Protein AF-X1UGB1-F1 (afdb_monomer)

Nearest PDB structures (foldseek):
  3j9v-assembly1_b  TM=3.503E-01  e=3.343E+00  Saccharomyces cerevisiae

Mean predicted aligned error: 7.72 Å

Secondary structure (DSSP, 8-state):
-EEEESS--EEEPTT-EE-SEEEEE-SSSPEEEEEE-TT-EEEESSEEEES-STT-EEEEEE-SSEEEESS-EEESSSSEEEEEESSSEEEESSEEEES-STT-EEEEEESSSEEE-SEEEESTTS-EEEEEESS-EEEESS--TT-HHHHHHHHTTSEEETTTTBEEEEEE-SS-EEEEEE---HHHHHHHHHHHHTT----

InterPro domains:
  IPR013424 PEP-CTERM protein-sort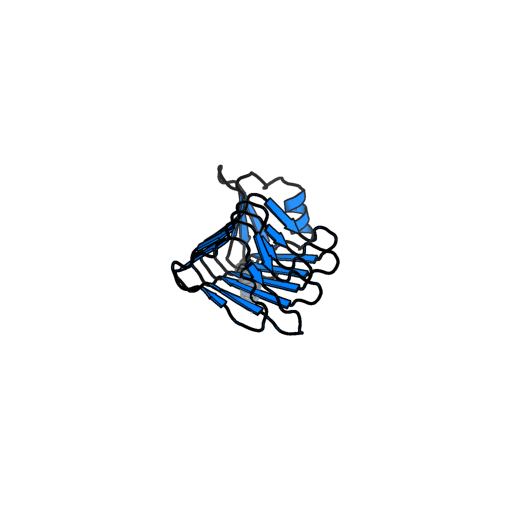ing domain [PF07589] (182-201)
  IPR013424 PEP-CTERM protein-sorting domain [TIGR02595] (182-202)

Foldseek 3Di:
DPEPADQDEDEDDAPDEDEEEYEQFDPDQHEYEYEYDAAHEYEHCEEYEYHQAAPTEYEYEYAEYEYEHLEEYEFFQRAHYEYEYQEYEYEHAYEYEAFAAAATGGEYEYLAYEYEYQYYDACHHNGGAAYEFNHYKYKHQDDCQVPPRVVVCQVVRRYDYNNNQWHWDWDDPPGIIIIHTDHPPCVVVVCVVVVVVVVPDDD

Organism: NCBI:txid412755

Radius of gyration: 19.19 Å; Cα contacts (8 Å, |Δi|>4): 655; chains: 1; bounding box: 55×61×36 Å

Structure (mmCIF, N/CA/C/O backbone):
data_AF-X1UGB1-F1
#
_entry.id   AF-X1UGB1-F1
#
loop_
_atom_site.group_PDB
_atom_site.id
_atom_site.type_symbol
_atom_site.label_atom_id
_atom_site.label_alt_id
_atom_site.label_comp_id
_atom_site.label_asym_id
_atom_site.label_entity_id
_atom_site.label_seq_id
_atom_site.pdbx_PDB_ins_code
_atom_site.Cartn_x
_atom_site.Cartn_y
_atom_site.Cartn_z
_atom_site.occupancy
_atom_site.B_iso_or_equiv
_atom_site.auth_seq_id
_atom_site.auth_comp_id
_atom_site.auth_asym_id
_atom_site.auth_atom_id
_atom_site.pdbx_PDB_model_num
ATOM 1 N N . TYR A 1 1 ? 20.537 13.171 -2.878 1.00 40.69 1 TYR A N 1
ATOM 2 C CA . TYR A 1 1 ? 20.257 11.760 -3.184 1.00 40.69 1 TYR A CA 1
ATOM 3 C C . TYR A 1 1 ? 20.977 10.939 -2.135 1.00 40.69 1 TYR A C 1
ATOM 5 O O . TYR A 1 1 ? 22.197 10.885 -2.173 1.00 40.69 1 TYR A O 1
ATOM 13 N N . ASN A 1 2 ? 20.245 10.401 -1.163 1.00 43.50 2 ASN A N 1
ATOM 14 C CA . ASN A 1 2 ? 20.798 9.429 -0.221 1.00 43.50 2 ASN A CA 1
ATOM 15 C C . ASN A 1 2 ? 20.343 8.059 -0.722 1.00 43.50 2 ASN A C 1
ATOM 17 O O . ASN A 1 2 ? 19.412 7.472 -0.183 1.00 43.50 2 ASN A O 1
ATOM 21 N N . GLY A 1 3 ? 20.894 7.636 -1.862 1.00 42.06 3 GLY A N 1
ATOM 22 C CA . GLY A 1 3 ? 20.610 6.312 -2.401 1.00 42.06 3 GLY A CA 1
ATOM 23 C C . GLY A 1 3 ? 21.403 5.273 -1.639 1.00 42.06 3 GLY A C 1
ATOM 24 O O . GLY A 1 3 ? 22.607 5.436 -1.428 1.00 42.06 3 GLY A O 1
ATOM 25 N N . LEU A 1 4 ? 20.721 4.210 -1.238 1.00 51.50 4 LEU A N 1
ATOM 26 C CA . LEU A 1 4 ? 21.368 2.991 -0.787 1.00 51.50 4 LEU A CA 1
ATOM 27 C C . LEU A 1 4 ? 21.810 2.243 -2.044 1.00 51.50 4 LEU A C 1
ATOM 29 O O . LEU A 1 4 ? 21.087 1.415 -2.586 1.00 51.50 4 LEU A O 1
ATOM 33 N N . ASP A 1 5 ? 22.979 2.594 -2.567 1.00 41.47 5 ASP A N 1
ATOM 34 C CA . ASP A 1 5 ? 23.580 1.855 -3.670 1.00 41.47 5 ASP A CA 1
ATOM 35 C C . ASP A 1 5 ? 24.313 0.630 -3.074 1.00 41.47 5 ASP A C 1
ATOM 37 O O . ASP A 1 5 ? 25.506 0.693 -2.780 1.00 41.47 5 ASP A O 1
ATOM 41 N N . GLY A 1 6 ? 23.596 -0.479 -2.834 1.00 39.69 6 GLY A N 1
ATOM 42 C CA . GLY A 1 6 ? 24.191 -1.757 -2.401 1.00 39.69 6 GLY A CA 1
ATOM 43 C C . GLY A 1 6 ? 23.282 -2.671 -1.562 1.00 39.69 6 GLY A C 1
ATOM 44 O O . GLY A 1 6 ? 22.246 -2.240 -1.070 1.00 39.69 6 GLY A O 1
ATOM 45 N N . ASN A 1 7 ? 23.704 -3.935 -1.381 1.00 42.66 7 ASN A N 1
ATOM 46 C CA . ASN A 1 7 ? 23.102 -4.969 -0.507 1.00 42.66 7 ASN A CA 1
ATOM 47 C C . ASN A 1 7 ? 23.170 -4.587 0.993 1.00 42.66 7 ASN A C 1
ATOM 49 O O . ASN A 1 7 ? 23.826 -5.271 1.779 1.00 42.66 7 ASN A O 1
ATOM 53 N N . GLY A 1 8 ? 22.585 -3.461 1.392 1.00 43.41 8 GLY A N 1
ATOM 54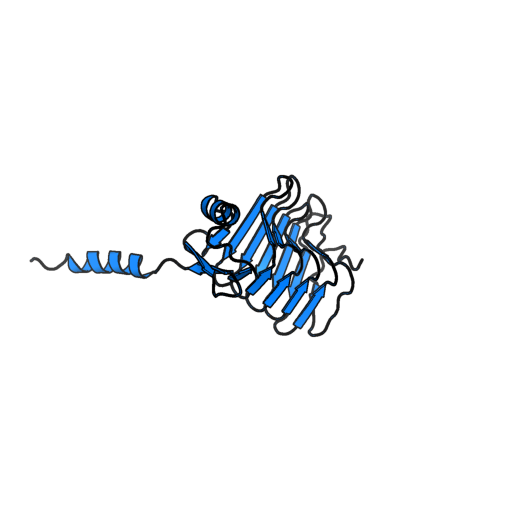 C CA . GLY A 1 8 ? 22.603 -2.978 2.768 1.00 43.41 8 GLY A CA 1
ATOM 55 C C . GLY A 1 8 ? 21.194 -2.832 3.316 1.00 43.41 8 GLY A C 1
ATOM 56 O O . GLY A 1 8 ? 20.385 -2.114 2.734 1.00 43.41 8 GLY A O 1
ATOM 57 N N . ASP A 1 9 ? 20.925 -3.477 4.448 1.00 52.75 9 ASP A N 1
ATOM 58 C CA . ASP A 1 9 ? 19.733 -3.190 5.237 1.00 52.75 9 ASP A CA 1
ATOM 59 C C . ASP A 1 9 ? 19.895 -1.799 5.870 1.00 52.75 9 ASP A C 1
ATOM 61 O O . ASP A 1 9 ? 20.838 -1.559 6.632 1.00 52.75 9 ASP A O 1
ATOM 65 N N . LEU A 1 10 ? 18.993 -0.866 5.556 1.00 58.66 10 LEU A N 1
ATOM 66 C CA . LEU A 1 10 ? 18.908 0.399 6.285 1.00 58.66 10 LEU A CA 1
ATOM 67 C C . LEU A 1 10 ? 17.861 0.260 7.384 1.00 58.66 10 LEU A C 1
ATOM 69 O O . LEU A 1 10 ? 16.660 0.203 7.120 1.00 58.66 10 LEU A O 1
ATOM 73 N N . THR A 1 11 ? 18.339 0.261 8.624 1.00 58.84 11 THR A N 1
ATOM 74 C CA . THR A 1 11 ? 17.495 0.352 9.813 1.00 58.84 11 THR A CA 1
ATOM 75 C C . THR A 1 11 ? 17.433 1.806 10.252 1.00 58.84 11 THR A C 1
ATOM 77 O O . THR A 1 11 ? 18.430 2.365 10.715 1.00 58.84 11 THR A O 1
ATOM 80 N N . ILE A 1 12 ? 16.263 2.428 10.126 1.00 57.75 12 ILE A N 1
ATOM 81 C CA . ILE A 1 12 ? 16.060 3.784 10.637 1.00 57.75 12 ILE A CA 1
ATOM 82 C C . ILE A 1 12 ? 15.761 3.713 12.137 1.00 57.75 12 ILE A C 1
ATOM 84 O O . ILE A 1 12 ? 14.792 3.089 12.581 1.00 57.75 12 ILE A O 1
ATOM 88 N N . LEU A 1 13 ? 16.633 4.344 12.924 1.00 57.31 13 LEU A N 1
ATOM 89 C CA . LEU A 1 13 ? 16.442 4.539 14.358 1.00 57.31 13 LEU A CA 1
ATOM 90 C C . LEU A 1 13 ? 15.430 5.669 14.616 1.00 57.31 13 LEU A C 1
ATOM 92 O O . LEU A 1 13 ? 15.292 6.569 13.783 1.00 57.31 13 LEU A O 1
ATOM 96 N N . PRO A 1 14 ? 14.744 5.671 15.771 1.00 52.72 14 PRO A N 1
ATOM 97 C CA . PRO A 1 14 ? 13.801 6.729 16.107 1.00 52.72 14 PRO A CA 1
ATOM 98 C C . PRO A 1 14 ? 14.399 8.138 15.982 1.00 52.72 14 PRO A C 1
ATOM 100 O O . PRO A 1 14 ? 15.460 8.420 16.536 1.00 52.72 14 PRO A O 1
ATOM 103 N N . GLY A 1 15 ? 13.701 9.023 15.260 1.00 54.78 15 GLY A N 1
ATOM 104 C CA . GLY A 1 15 ? 14.070 10.436 15.103 1.00 54.78 15 GLY A CA 1
ATOM 105 C C . GLY A 1 15 ? 14.992 10.764 13.922 1.00 54.78 15 GLY A C 1
ATOM 106 O O . GLY A 1 15 ? 15.459 11.895 13.826 1.00 54.78 15 GLY A O 1
ATOM 107 N N . ALA A 1 16 ? 15.270 9.817 13.024 1.00 58.09 16 ALA A N 1
ATOM 108 C CA . ALA A 1 16 ? 16.052 10.093 11.823 1.00 58.09 16 ALA A CA 1
ATOM 109 C C . ALA A 1 16 ? 15.203 10.756 10.717 1.00 58.09 16 ALA A C 1
ATOM 111 O O . ALA A 1 16 ? 14.219 10.205 10.228 1.00 58.09 16 ALA A O 1
ATOM 112 N N . GLU A 1 17 ? 15.626 11.944 10.284 1.00 54.22 17 GLU A N 1
ATOM 113 C CA . GLU A 1 17 ? 15.057 12.657 9.138 1.00 54.22 17 GLU A CA 1
ATOM 114 C C . GLU A 1 17 ? 15.891 12.392 7.877 1.00 54.22 17 GLU A C 1
ATOM 116 O O . GLU A 1 17 ? 17.112 12.560 7.895 1.00 54.22 17 GLU A O 1
ATOM 121 N N . LEU A 1 18 ? 15.250 12.003 6.763 1.00 58.66 18 LEU A N 1
ATOM 122 C CA . LEU A 1 18 ? 15.929 11.782 5.484 1.00 58.66 18 LEU A CA 1
ATOM 123 C C . LEU A 1 18 ? 15.429 12.770 4.419 1.00 58.66 18 LEU A C 1
ATOM 125 O O . LEU A 1 18 ? 14.320 12.697 3.900 1.00 58.66 18 LEU A O 1
ATOM 129 N N . THR A 1 19 ? 16.271 13.741 4.087 1.00 51.53 19 THR A N 1
ATOM 130 C CA . THR A 1 19 ? 15.780 15.065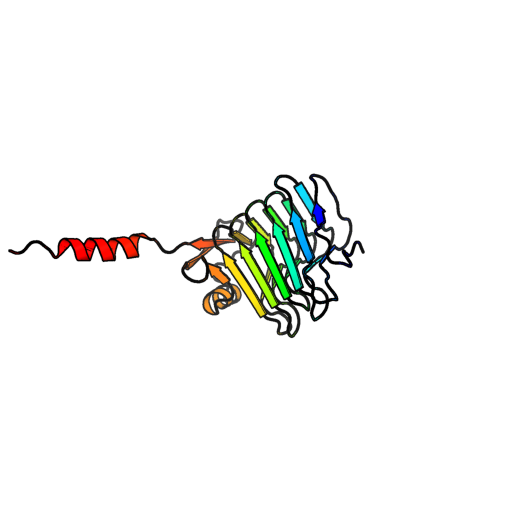 3.689 1.00 51.53 19 THR A CA 1
ATOM 131 C C . THR A 1 19 ? 15.354 15.255 2.229 1.00 51.53 19 THR A C 1
ATOM 133 O O . THR A 1 19 ? 14.940 16.358 1.935 1.00 51.53 19 THR A O 1
ATOM 136 N N . LEU A 1 20 ? 15.390 14.313 1.271 1.00 52.75 20 LEU A N 1
ATOM 137 C CA . LEU A 1 20 ? 14.943 14.716 -0.092 1.00 52.75 20 LEU A CA 1
ATOM 138 C C . LEU A 1 20 ? 14.370 13.630 -1.006 1.00 52.75 20 LEU A C 1
ATOM 140 O O . LEU A 1 20 ? 13.378 13.866 -1.686 1.00 52.75 20 LEU A O 1
ATOM 144 N N . MET A 1 21 ? 14.992 12.458 -1.063 1.00 59.19 21 MET A N 1
ATOM 145 C CA . MET A 1 21 ? 14.552 11.355 -1.916 1.00 59.19 21 MET A CA 1
ATOM 146 C C . MET A 1 21 ? 15.232 10.094 -1.412 1.00 59.19 21 MET A C 1
ATOM 148 O O . MET A 1 21 ? 16.459 10.083 -1.263 1.00 59.19 21 MET A O 1
ATOM 152 N N . THR A 1 22 ? 14.438 9.066 -1.144 1.00 62.94 22 THR A N 1
ATOM 153 C CA . THR A 1 22 ? 14.948 7.752 -0.744 1.00 62.94 22 THR A CA 1
ATOM 154 C C . THR A 1 22 ? 14.668 6.793 -1.872 1.00 62.94 22 THR A C 1
ATOM 156 O O . THR A 1 22 ? 13.539 6.727 -2.356 1.00 62.94 22 THR A O 1
ATOM 159 N N . VAL A 1 23 ? 15.716 6.116 -2.322 1.00 61.78 23 VAL A N 1
ATOM 160 C CA . VAL A 1 23 ? 15.611 5.140 -3.395 1.00 61.78 23 VAL A CA 1
ATOM 161 C C . VAL A 1 23 ? 16.183 3.830 -2.890 1.00 61.78 23 VAL A C 1
ATOM 163 O O . VAL A 1 23 ? 17.378 3.765 -2.588 1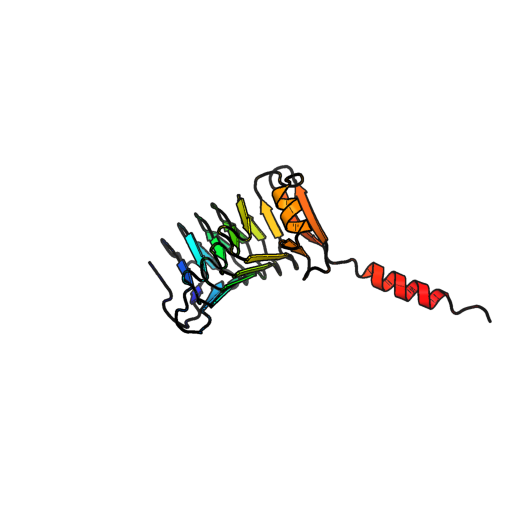.00 61.78 23 VAL A O 1
ATOM 166 N N . GLY A 1 24 ? 15.331 2.814 -2.792 1.00 58.19 24 GLY A N 1
ATOM 167 C CA . GLY A 1 24 ? 15.754 1.428 -2.661 1.00 58.19 24 GLY A CA 1
ATOM 168 C C . GLY A 1 24 ? 16.258 0.950 -4.019 1.00 58.19 24 GLY A C 1
ATOM 169 O O . GLY A 1 24 ? 15.535 1.026 -5.018 1.00 58.19 24 GLY A O 1
ATOM 170 N N . ARG A 1 25 ? 17.521 0.524 -4.094 1.00 62.28 25 ARG A N 1
ATOM 171 C CA . ARG A 1 25 ? 18.151 0.060 -5.337 1.00 62.28 25 ARG A CA 1
ATOM 172 C C . ARG A 1 25 ? 18.899 -1.231 -5.112 1.00 62.28 25 ARG A C 1
ATOM 174 O O . ARG A 1 25 ? 19.571 -1.397 -4.097 1.00 62.28 25 ARG A O 1
ATOM 181 N N . ASN A 1 26 ? 18.897 -2.078 -6.137 1.00 54.84 26 ASN A N 1
ATOM 182 C CA . ASN A 1 26 ? 19.815 -3.196 -6.199 1.00 54.84 26 ASN A CA 1
ATOM 183 C C . ASN A 1 26 ? 20.147 -3.576 -7.644 1.00 54.84 26 ASN A C 1
ATOM 185 O O . ASN A 1 26 ? 19.537 -4.463 -8.235 1.00 54.84 26 ASN A O 1
ATOM 189 N N . ALA A 1 27 ? 21.173 -2.928 -8.199 1.00 49.88 27 ALA A N 1
ATOM 190 C CA . ALA A 1 27 ? 21.552 -3.094 -9.601 1.00 49.88 27 ALA A CA 1
ATOM 191 C C . ALA A 1 27 ? 22.132 -4.487 -9.948 1.00 49.88 27 ALA A C 1
ATOM 193 O O . ALA A 1 27 ? 22.440 -4.738 -11.113 1.00 49.88 27 ALA A O 1
ATOM 194 N N . CYS A 1 28 ? 22.314 -5.388 -8.971 1.00 47.91 28 CYS A N 1
ATOM 195 C CA . CYS A 1 28 ? 23.065 -6.634 -9.139 1.00 47.91 28 CYS A CA 1
ATOM 196 C C . CYS A 1 28 ? 22.417 -7.815 -8.397 1.00 47.91 28 CYS A C 1
ATOM 198 O O . CYS A 1 28 ? 22.967 -8.275 -7.401 1.00 47.91 28 CYS A O 1
ATOM 200 N N . SER A 1 29 ? 21.279 -8.333 -8.876 1.00 51.88 29 SER A N 1
ATOM 201 C CA . SER A 1 29 ? 20.659 -9.607 -8.429 1.00 51.88 29 SER A CA 1
ATOM 202 C C . SER A 1 29 ? 20.464 -9.794 -6.912 1.00 51.88 29 SER A C 1
ATOM 204 O O . SER A 1 29 ? 20.225 -10.910 -6.454 1.00 51.88 29 SER A O 1
ATOM 206 N N . GLY A 1 30 ? 20.616 -8.734 -6.124 1.00 51.66 30 GLY A N 1
ATOM 207 C CA . GLY A 1 30 ? 2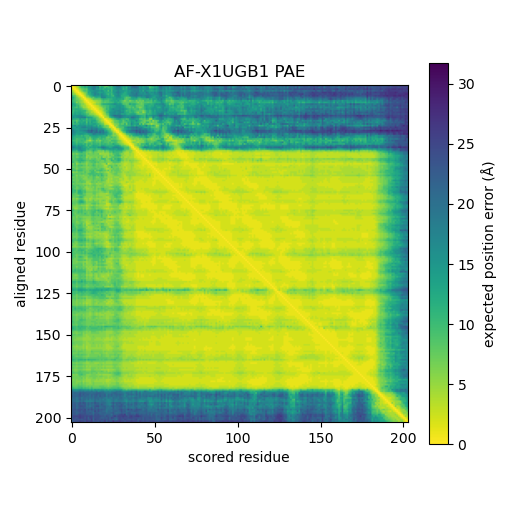0.468 -8.743 -4.682 1.00 51.66 30 GLY A CA 1
ATOM 208 C C . GLY A 1 30 ? 19.124 -8.154 -4.288 1.00 51.66 30 GLY A C 1
ATOM 209 O O . GLY A 1 30 ? 18.441 -7.535 -5.101 1.00 51.66 30 GLY A O 1
ATOM 210 N N . SER A 1 31 ? 18.766 -8.332 -3.022 1.00 57.72 31 SER A N 1
ATOM 211 C CA . SER A 1 31 ? 17.635 -7.644 -2.407 1.00 57.72 31 SER A CA 1
ATOM 212 C C . SER A 1 31 ? 18.163 -6.478 -1.576 1.00 57.72 31 SER A C 1
ATOM 214 O O . SER A 1 31 ? 19.162 -6.639 -0.873 1.00 57.72 31 SER A O 1
ATOM 216 N N . SER A 1 32 ? 17.539 -5.304 -1.657 1.00 60.19 32 SER A N 1
ATOM 217 C CA . SER A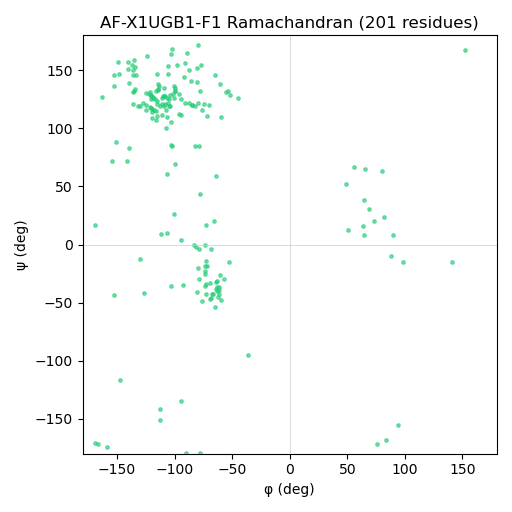 1 32 ? 17.703 -4.260 -0.634 1.00 60.19 32 SER A CA 1
ATOM 218 C C . SER A 1 32 ? 16.491 -4.273 0.289 1.00 60.19 32 SER A C 1
ATOM 220 O O . SER A 1 32 ? 15.362 -4.237 -0.207 1.00 60.19 32 SER A O 1
ATOM 222 N N . THR A 1 33 ? 16.721 -4.303 1.601 1.00 66.50 33 THR A N 1
ATOM 223 C CA . THR A 1 33 ? 15.650 -4.223 2.599 1.00 66.50 33 THR A CA 1
ATOM 224 C C . THR A 1 33 ? 15.692 -2.874 3.302 1.00 66.50 33 THR A C 1
ATOM 226 O O . THR A 1 33 ? 16.721 -2.474 3.849 1.00 66.50 33 THR A O 1
ATOM 229 N N . PHE A 1 34 ? 14.564 -2.180 3.337 1.00 68.12 34 PHE A N 1
ATOM 230 C CA . PHE A 1 34 ? 14.373 -1.029 4.209 1.00 68.12 34 PHE A CA 1
ATOM 231 C C . PHE A 1 34 ? 13.458 -1.430 5.362 1.00 68.12 34 PHE A C 1
ATOM 233 O O . PHE A 1 34 ? 12.333 -1.854 5.116 1.00 68.12 34 PHE A O 1
ATOM 240 N N . ASN A 1 35 ? 13.922 -1.300 6.608 1.00 70.31 35 ASN A N 1
ATOM 241 C CA . ASN A 1 35 ? 13.140 -1.670 7.789 1.00 70.31 35 ASN A CA 1
ATOM 242 C C . ASN A 1 35 ? 12.940 -0.461 8.713 1.00 70.31 35 ASN A C 1
ATOM 244 O O . ASN A 1 35 ? 13.916 0.163 9.149 1.00 70.31 35 ASN A O 1
ATOM 248 N N . THR A 1 36 ? 11.693 -0.164 9.089 1.00 68.19 36 THR A N 1
ATOM 249 C CA . THR A 1 36 ? 11.427 0.720 10.238 1.00 68.19 36 THR A CA 1
ATOM 250 C C . THR A 1 36 ? 11.429 -0.087 11.536 1.00 68.19 36 THR A C 1
ATOM 252 O O . THR A 1 36 ? 10.962 -1.225 11.584 1.00 68.19 36 THR A O 1
ATOM 255 N N . THR A 1 37 ? 11.990 0.482 12.605 1.00 69.50 37 THR A N 1
ATOM 256 C CA . THR A 1 37 ? 11.976 -0.135 13.943 1.00 69.50 37 THR A CA 1
ATOM 257 C C . THR A 1 37 ? 10.736 0.275 14.734 1.00 69.50 37 THR A C 1
ATOM 259 O O . THR A 1 37 ? 10.072 1.252 14.392 1.00 69.50 37 THR A O 1
ATOM 262 N N . THR A 1 38 ? 10.443 -0.454 15.816 1.00 67.62 38 THR A N 1
ATOM 263 C CA . THR A 1 38 ? 9.170 -0.448 16.563 1.00 67.62 38 THR A CA 1
ATOM 264 C C . THR A 1 38 ? 8.783 0.856 17.297 1.00 67.62 38 THR A C 1
ATOM 266 O O . THR A 1 38 ? 8.007 0.815 18.243 1.00 67.62 38 THR A O 1
ATOM 269 N N . SER A 1 39 ? 9.337 2.018 16.941 1.00 68.75 39 SER A N 1
ATOM 270 C CA . SER A 1 39 ? 8.968 3.313 17.551 1.00 68.75 39 SER A CA 1
ATOM 271 C C . SER A 1 39 ? 9.523 4.555 16.832 1.00 68.75 39 SER A C 1
ATOM 273 O O . SER A 1 39 ? 9.576 5.638 17.417 1.00 68.75 39 SER A O 1
ATOM 275 N N . GLY A 1 40 ? 9.974 4.433 15.579 1.00 74.00 40 GLY A N 1
ATOM 276 C CA . GLY A 1 40 ? 10.605 5.539 14.857 1.00 74.00 40 GLY A CA 1
ATOM 277 C C . GLY A 1 40 ? 9.678 6.299 13.913 1.00 74.00 40 GLY A C 1
ATOM 278 O O . GLY A 1 40 ? 8.720 5.741 13.387 1.00 74.00 40 GLY A O 1
ATOM 279 N N . THR A 1 41 ? 10.013 7.566 13.659 1.00 82.81 41 THR A N 1
ATOM 280 C CA . THR A 1 41 ? 9.468 8.327 12.529 1.00 82.81 41 THR A CA 1
ATOM 281 C C . THR A 1 41 ? 10.489 8.340 11.400 1.00 82.81 41 THR A C 1
ATOM 283 O O . THR A 1 41 ? 11.628 8.750 11.613 1.00 82.81 41 THR A O 1
ATOM 286 N N . TYR A 1 42 ? 10.074 7.930 10.208 1.00 85.00 42 TYR A N 1
ATOM 287 C CA . TYR A 1 42 ? 10.801 8.113 8.961 1.00 85.00 42 TYR A CA 1
ATOM 288 C C . TYR A 1 42 ? 10.103 9.192 8.133 1.00 85.00 42 TYR A C 1
ATOM 290 O O . TYR A 1 42 ? 8.909 9.095 7.870 1.00 85.00 42 TYR A O 1
ATOM 298 N N . ASN A 1 43 ? 10.846 10.216 7.714 1.00 83.00 43 ASN A N 1
ATOM 299 C CA . ASN A 1 43 ? 10.326 11.288 6.868 1.00 83.00 43 ASN A CA 1
ATOM 300 C C . ASN A 1 43 ? 11.054 11.290 5.521 1.00 83.00 43 ASN A C 1
ATOM 302 O O . ASN A 1 43 ? 12.278 11.418 5.494 1.00 83.00 43 ASN A O 1
ATOM 306 N N . ALA A 1 44 ? 10.301 11.218 4.425 1.00 85.00 44 ALA A N 1
ATOM 307 C CA . ALA A 1 44 ? 10.741 11.504 3.066 1.00 85.00 44 ALA A CA 1
ATOM 308 C C . ALA A 1 44 ? 10.061 12.793 2.585 1.00 85.00 44 ALA A C 1
ATOM 310 O O . ALA A 1 44 ? 8.858 12.822 2.336 1.00 85.00 44 ALA A O 1
ATOM 311 N N . LEU A 1 45 ? 10.833 13.868 2.413 1.00 83.06 45 LEU A N 1
ATOM 312 C CA . LEU A 1 45 ? 10.291 15.189 2.045 1.00 83.06 45 LEU A CA 1
ATOM 313 C C . LEU A 1 45 ? 9.818 15.307 0.584 1.00 83.06 45 LEU A C 1
ATOM 315 O O . LEU A 1 45 ? 9.344 16.360 0.168 1.00 83.06 45 LEU A O 1
ATOM 319 N N . GLY A 1 46 ? 9.948 14.240 -0.197 1.00 87.81 46 GLY A N 1
ATOM 320 C CA . GLY A 1 46 ? 9.506 14.172 -1.582 1.00 87.81 46 GLY A CA 1
ATOM 321 C C . GLY A 1 46 ? 9.052 12.758 -1.890 1.00 87.81 46 GLY A C 1
ATOM 322 O O . GLY A 1 46 ? 8.112 12.254 -1.286 1.00 87.81 46 GLY A O 1
ATOM 323 N N . PHE A 1 47 ? 9.746 12.097 -2.807 1.00 86.00 47 PHE A N 1
ATOM 324 C CA . PHE A 1 47 ? 9.408 10.736 -3.206 1.00 86.00 47 PHE A CA 1
ATOM 325 C C . PHE A 1 47 ? 10.159 9.694 -2.380 1.00 86.00 47 PHE A C 1
ATOM 327 O O . PHE A 1 47 ? 11.346 9.854 -2.070 1.00 86.00 47 PHE A O 1
ATOM 334 N N . HIS A 1 48 ? 9.472 8.591 -2.111 1.00 89.88 48 HIS A N 1
ATOM 335 C CA . HIS A 1 48 ? 10.104 7.329 -1.765 1.00 89.88 48 HIS A CA 1
ATOM 336 C C . HIS A 1 48 ? 9.901 6.366 -2.935 1.00 89.88 48 HIS A C 1
ATOM 338 O O . HIS A 1 48 ? 8.776 6.200 -3.411 1.00 89.88 48 HIS A O 1
ATOM 344 N N . ILE A 1 49 ? 10.978 5.762 -3.434 1.00 88.81 49 ILE A N 1
ATOM 345 C CA . ILE A 1 49 ? 10.913 4.884 -4.601 1.00 88.81 49 ILE A CA 1
ATOM 346 C C . ILE A 1 49 ? 11.610 3.561 -4.323 1.00 88.81 49 ILE A C 1
ATOM 348 O O . ILE A 1 49 ? 12.820 3.527 -4.118 1.00 88.81 49 ILE A O 1
ATOM 352 N N . GLU A 1 50 ? 10.851 2.479 -4.413 1.00 89.69 50 GLU A N 1
ATOM 353 C CA . GLU A 1 50 ? 11.366 1.121 -4.358 1.00 89.69 50 GLU A CA 1
ATOM 354 C C . GLU A 1 50 ? 11.505 0.526 -5.766 1.00 89.69 50 GLU A C 1
ATOM 356 O O . GLU A 1 50 ? 10.592 0.619 -6.600 1.00 89.69 50 GLU A O 1
ATOM 361 N N . ALA A 1 51 ? 12.670 -0.075 -6.025 1.00 89.31 51 ALA A N 1
ATOM 362 C CA . ALA A 1 51 ? 13.069 -0.660 -7.304 1.00 89.31 51 ALA A CA 1
ATOM 363 C C . ALA A 1 51 ? 12.993 0.337 -8.481 1.00 89.31 51 ALA A C 1
ATOM 365 O O . ALA A 1 51 ? 12.155 0.221 -9.384 1.00 89.31 51 ALA A O 1
ATOM 366 N N . PHE A 1 52 ? 13.860 1.355 -8.454 1.00 88.19 52 PHE A N 1
ATOM 367 C CA . PHE A 1 52 ? 13.862 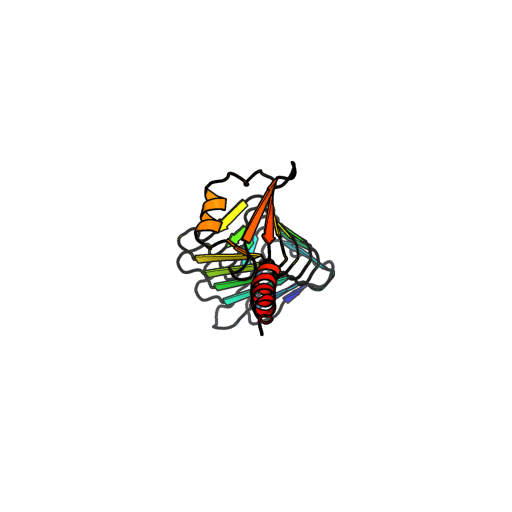2.458 -9.427 1.00 88.19 52 PHE A CA 1
ATOM 368 C C . PHE A 1 52 ? 14.300 2.046 -10.837 1.00 88.19 52 PHE A C 1
ATOM 370 O O . PHE A 1 52 ? 13.792 2.611 -11.806 1.00 88.19 52 PHE A O 1
ATOM 377 N N . TYR A 1 53 ? 15.209 1.076 -10.974 1.00 88.81 53 TYR A N 1
ATOM 378 C CA . TYR A 1 53 ? 15.695 0.594 -12.268 1.00 88.81 53 TYR A CA 1
ATOM 379 C C . TYR A 1 53 ? 15.125 -0.783 -12.642 1.00 88.81 53 TYR A C 1
ATOM 381 O O . TYR A 1 53 ? 14.802 -1.590 -11.768 1.00 88.81 53 TYR A O 1
ATOM 389 N N . PRO A 1 54 ? 15.033 -1.094 -13.949 1.00 89.62 54 PRO A N 1
ATOM 390 C CA . PRO A 1 54 ? 14.700 -2.439 -14.402 1.00 89.62 54 PRO A CA 1
ATOM 391 C C . PRO A 1 54 ? 15.659 -3.488 -13.835 1.00 89.62 54 PRO A C 1
ATOM 393 O O . PRO A 1 54 ? 16.876 -3.342 -13.933 1.00 89.62 54 PRO A O 1
ATOM 396 N N . GLY A 1 55 ? 15.098 -4.564 -13.282 1.00 87.69 55 GLY A N 1
ATOM 397 C CA . GLY A 1 55 ? 15.856 -5.656 -12.666 1.00 87.69 55 GLY A CA 1
ATOM 398 C C . GLY A 1 55 ? 16.185 -5.458 -11.184 1.00 87.69 55 GLY A C 1
ATOM 399 O O . GLY A 1 55 ? 16.594 -6.431 -10.554 1.00 87.69 55 GLY A O 1
ATOM 400 N N . ASP A 1 56 ? 15.960 -4.264 -10.619 1.00 87.56 56 ASP A N 1
ATOM 401 C CA . ASP A 1 56 ? 16.027 -4.071 -9.169 1.00 87.56 56 ASP A CA 1
ATOM 402 C C . ASP A 1 56 ? 14.985 -4.976 -8.488 1.00 87.56 56 ASP A C 1
ATOM 404 O O . ASP A 1 56 ? 13.846 -5.084 -8.956 1.00 87.56 56 ASP A O 1
ATOM 408 N N . VAL A 1 57 ? 15.369 -5.601 -7.374 1.00 88.69 57 VAL A N 1
ATOM 409 C CA . VAL A 1 57 ? 14.458 -6.323 -6.478 1.00 88.69 57 VAL A CA 1
ATOM 410 C C . VAL A 1 57 ? 14.613 -5.746 -5.080 1.00 88.69 57 VAL A C 1
ATOM 412 O O . VAL A 1 57 ? 15.713 -5.755 -4.527 1.00 88.69 57 VAL A O 1
ATOM 415 N N . THR A 1 58 ? 13.537 -5.217 -4.508 1.00 87.88 58 THR A N 1
ATOM 416 C CA . THR A 1 58 ? 13.596 -4.558 -3.200 1.00 87.88 58 THR A CA 1
ATOM 417 C C . THR A 1 58 ? 12.444 -4.969 -2.290 1.00 87.88 58 THR A C 1
ATOM 419 O O . THR A 1 58 ? 11.425 -5.516 -2.721 1.00 87.88 58 THR A O 1
ATOM 422 N N . THR A 1 59 ? 12.633 -4.780 -0.988 1.00 89.75 59 THR A N 1
ATOM 423 C CA . THR A 1 59 ? 11.602 -4.991 0.027 1.00 89.75 59 THR A CA 1
ATOM 424 C C . THR A 1 59 ? 11.606 -3.824 1.006 1.00 89.75 59 THR A C 1
ATOM 426 O O . THR A 1 59 ? 12.650 -3.459 1.539 1.00 89.75 59 THR A O 1
ATOM 429 N N . PHE A 1 60 ? 10.434 -3.271 1.288 1.00 91.12 60 PHE A N 1
ATOM 430 C CA . PHE A 1 60 ? 10.222 -2.308 2.360 1.00 91.12 60 PHE A CA 1
ATOM 431 C C . PHE A 1 60 ? 9.373 -2.978 3.437 1.00 91.12 60 PHE A C 1
ATOM 433 O O . PHE A 1 60 ? 8.250 -3.384 3.156 1.00 91.12 60 PHE A O 1
ATOM 440 N N . THR A 1 61 ? 9.870 -3.074 4.667 1.00 91.06 61 THR A N 1
ATOM 441 C CA . THR A 1 61 ? 9.100 -3.592 5.803 1.00 91.06 61 THR A CA 1
ATOM 442 C C . THR A 1 61 ? 8.886 -2.502 6.844 1.00 91.06 61 THR A C 1
ATOM 444 O O . THR A 1 61 ? 9.831 -1.926 7.386 1.00 91.06 61 THR A O 1
ATOM 447 N N . MET A 1 62 ? 7.625 -2.250 7.171 1.00 91.50 62 MET A N 1
ATOM 448 C CA . MET A 1 62 ? 7.221 -1.393 8.274 1.00 91.50 62 MET A CA 1
ATOM 449 C C . MET A 1 62 ? 6.769 -2.256 9.447 1.00 91.50 62 MET A C 1
ATOM 451 O O . MET A 1 62 ? 5.682 -2.828 9.411 1.00 91.50 62 MET A O 1
ATOM 455 N N . LEU A 1 63 ? 7.594 -2.362 10.489 1.00 89.75 63 LEU A N 1
ATOM 456 C CA . LEU A 1 63 ? 7.231 -3.157 11.667 1.00 89.75 63 LEU A CA 1
ATOM 457 C C . LEU A 1 63 ? 6.289 -2.396 12.606 1.00 89.75 63 LEU A C 1
ATOM 459 O O . LEU A 1 63 ? 5.363 -2.984 13.144 1.00 89.75 63 LEU A O 1
ATOM 463 N N . ASP A 1 64 ? 6.544 -1.102 12.803 1.00 88.75 64 ASP A N 1
ATOM 464 C CA . ASP A 1 64 ? 5.694 -0.146 13.523 1.00 88.75 64 ASP A CA 1
ATOM 465 C C . ASP A 1 64 ? 6.198 1.286 13.225 1.00 88.75 64 ASP A C 1
ATOM 467 O O . ASP A 1 64 ? 7.112 1.488 12.410 1.00 88.75 64 ASP A O 1
ATOM 471 N N . GLY A 1 65 ? 5.650 2.276 13.928 1.00 87.56 65 GLY A N 1
ATOM 472 C CA . GLY A 1 65 ? 6.098 3.664 13.920 1.00 87.56 65 GLY A CA 1
ATOM 473 C C . GLY A 1 65 ? 5.334 4.528 12.924 1.00 87.56 65 GLY A C 1
ATOM 474 O O . GLY A 1 65 ? 4.188 4.242 12.578 1.00 87.56 65 GLY A O 1
ATOM 475 N N . ALA A 1 66 ? 5.964 5.614 12.483 1.00 90.19 66 ALA A N 1
ATOM 476 C CA . ALA A 1 66 ? 5.386 6.544 11.522 1.00 90.19 66 ALA A CA 1
ATOM 477 C C . ALA A 1 66 ? 6.267 6.661 10.274 1.00 90.19 66 ALA A C 1
ATOM 479 O O . ALA A 1 66 ? 7.471 6.888 10.376 1.00 90.19 66 ALA A O 1
ATOM 480 N N . VAL A 1 67 ? 5.670 6.556 9.091 1.00 91.25 67 VAL A N 1
ATOM 481 C CA . VAL A 1 67 ? 6.346 6.814 7.812 1.00 91.25 67 VAL A CA 1
ATOM 482 C C . VAL A 1 67 ? 5.629 7.957 7.118 1.00 91.25 67 VAL A C 1
ATOM 484 O O . VAL A 1 67 ? 4.486 7.805 6.719 1.00 91.25 67 VAL A O 1
ATOM 487 N N . ASN A 1 68 ? 6.283 9.099 6.946 1.00 91.19 68 ASN A N 1
ATOM 488 C CA . ASN A 1 68 ? 5.695 10.256 6.282 1.00 91.19 68 ASN A CA 1
ATOM 489 C C . ASN A 1 68 ? 6.407 10.507 4.956 1.00 91.19 68 ASN A C 1
ATOM 491 O O . ASN A 1 68 ? 7.605 10.781 4.927 1.00 91.19 68 ASN A O 1
ATOM 495 N N . ILE A 1 69 ? 5.666 10.438 3.859 1.00 92.38 69 ILE A N 1
ATOM 496 C CA . ILE A 1 69 ? 6.148 10.652 2.498 1.00 92.38 69 ILE A CA 1
ATOM 497 C C . ILE A 1 69 ? 5.367 11.834 1.928 1.00 92.38 69 ILE A C 1
ATOM 499 O O . ILE A 1 69 ? 4.172 11.736 1.667 1.00 92.38 69 ILE A O 1
ATOM 503 N N . ALA A 1 70 ? 6.031 12.975 1.751 1.00 91.88 70 ALA A N 1
ATOM 504 C CA . ALA A 1 70 ? 5.372 14.207 1.312 1.00 91.88 70 ALA A CA 1
ATOM 505 C C . ALA A 1 70 ? 4.971 14.194 -0.178 1.00 91.88 70 ALA A C 1
ATOM 507 O O . ALA A 1 70 ? 4.157 15.003 -0.612 1.00 91.88 70 ALA A O 1
ATOM 508 N N . GLY A 1 71 ? 5.555 13.301 -0.977 1.00 93.31 71 GLY A N 1
ATOM 509 C CA . GLY A 1 71 ? 5.231 13.079 -2.384 1.00 93.31 71 GLY A CA 1
ATOM 510 C C . GLY A 1 71 ? 4.602 11.707 -2.607 1.00 93.31 71 GLY A C 1
ATOM 511 O O . GLY A 1 71 ? 3.798 11.240 -1.805 1.00 93.31 71 GLY A O 1
ATOM 512 N N . CYS A 1 72 ? 4.961 11.057 -3.714 1.00 95.06 72 CYS A N 1
ATOM 513 C CA . CYS A 1 72 ? 4.486 9.707 -4.020 1.00 95.06 72 CYS A CA 1
ATOM 514 C C . CYS A 1 72 ? 5.386 8.626 -3.408 1.00 95.06 72 CYS A C 1
ATOM 516 O O . CYS A 1 72 ? 6.607 8.799 -3.305 1.00 95.06 72 CYS A O 1
ATOM 518 N N . PHE A 1 73 ? 4.775 7.488 -3.090 1.00 96.12 73 PHE A N 1
ATOM 519 C CA . PHE A 1 73 ? 5.467 6.252 -2.751 1.00 96.12 73 PHE A CA 1
ATOM 520 C C . PHE A 1 73 ? 5.292 5.254 -3.895 1.00 96.12 73 PHE A C 1
ATOM 522 O O . PHE A 1 73 ? 4.168 4.915 -4.256 1.00 96.12 73 PHE A O 1
ATOM 529 N N . TYR A 1 74 ? 6.399 4.797 -4.475 1.00 95.50 74 TYR A N 1
ATOM 530 C CA . TYR A 1 74 ? 6.394 3.798 -5.537 1.00 95.50 74 TYR A CA 1
ATOM 531 C C . TYR A 1 74 ? 6.845 2.450 -4.993 1.00 95.50 74 TYR A C 1
ATOM 533 O O . TYR A 1 74 ? 7.959 2.340 -4.484 1.00 95.50 74 TYR A O 1
ATOM 541 N N . ILE A 1 75 ? 6.019 1.428 -5.188 1.00 96.56 75 ILE A N 1
ATOM 542 C CA . ILE A 1 75 ? 6.337 0.029 -4.918 1.00 96.56 75 ILE A CA 1
ATOM 543 C C . ILE A 1 75 ? 6.522 -0.640 -6.275 1.00 96.56 75 ILE A C 1
ATOM 545 O O . ILE A 1 75 ? 5.551 -0.934 -6.971 1.00 96.56 75 ILE A O 1
ATOM 549 N N . GLY A 1 76 ? 7.774 -0.831 -6.686 1.00 95.12 76 GLY A N 1
ATOM 550 C CA . GLY A 1 76 ? 8.089 -1.412 -7.987 1.00 95.12 76 GLY A CA 1
ATOM 551 C C . GLY A 1 76 ? 7.965 -0.353 -9.073 1.00 95.12 76 GLY A C 1
ATOM 552 O O . GLY A 1 76 ? 7.097 -0.441 -9.945 1.00 95.12 76 GLY A O 1
ATOM 553 N N . SER A 1 77 ? 8.803 0.687 -9.001 1.00 93.81 77 SER A N 1
ATOM 554 C CA . SER A 1 77 ? 8.768 1.785 -9.973 1.00 93.81 77 SER A CA 1
ATOM 555 C C . SER A 1 77 ? 9.147 1.306 -11.373 1.00 93.81 77 SER A C 1
ATOM 557 O O . SER A 1 77 ? 8.344 1.464 -12.286 1.00 93.81 77 SER A O 1
ATOM 559 N N . SER A 1 78 ? 10.303 0.656 -11.530 1.00 94.25 78 SER A N 1
ATOM 560 C CA . SER A 1 78 ? 10.739 0.019 -12.788 1.00 94.25 78 SER A CA 1
ATOM 561 C C . SER A 1 78 ? 11.212 -1.429 -12.611 1.00 94.25 78 SER A C 1
ATOM 563 O O . SER A 1 78 ? 11.393 -2.130 -13.604 1.00 94.25 78 SER A O 1
ATOM 565 N N . GLY A 1 79 ? 11.427 -1.880 -11.372 1.00 92.75 79 GLY A N 1
ATOM 566 C CA . GLY A 1 79 ? 11.791 -3.255 -11.027 1.00 92.75 79 GLY A CA 1
ATOM 567 C C . GLY A 1 79 ? 10.691 -3.982 -10.249 1.00 92.75 79 GLY A C 1
ATOM 568 O O . GLY A 1 79 ? 9.506 -3.696 -10.411 1.00 92.75 79 GLY A O 1
ATOM 569 N N . THR A 1 80 ? 11.084 -4.939 -9.411 1.00 94.81 80 THR A N 1
ATOM 570 C CA . THR A 1 80 ? 10.183 -5.679 -8.519 1.00 94.81 80 THR A CA 1
ATOM 571 C C . THR A 1 80 ? 10.325 -5.174 -7.088 1.00 94.81 80 THR A C 1
ATOM 573 O O . THR A 1 80 ? 11.432 -5.135 -6.565 1.00 94.81 80 THR A O 1
ATOM 576 N N . SER A 1 81 ? 9.226 -4.827 -6.425 1.00 95.62 81 SER A N 1
ATOM 577 C CA . SER A 1 81 ? 9.250 -4.464 -5.006 1.00 95.62 81 SER A CA 1
ATOM 578 C C . SER A 1 81 ? 8.105 -5.096 -4.242 1.00 95.62 81 SER A C 1
ATOM 580 O O . SER A 1 81 ? 6.986 -5.178 -4.747 1.00 95.62 81 SER A O 1
ATOM 582 N N . THR A 1 82 ? 8.379 -5.432 -2.984 1.00 96.31 82 THR A N 1
ATOM 583 C CA . THR A 1 82 ? 7.351 -5.767 -1.993 1.00 96.31 82 THR A CA 1
ATOM 584 C C . THR A 1 82 ? 7.352 -4.749 -0.856 1.00 96.31 82 THR A C 1
ATOM 586 O O . THR A 1 82 ? 8.409 -4.420 -0.330 1.00 96.31 82 THR A O 1
ATOM 589 N N . LEU A 1 83 ? 6.183 -4.244 -0.478 1.00 96.75 83 LEU A N 1
ATOM 590 C CA . LEU A 1 83 ? 5.948 -3.568 0.796 1.00 96.75 83 LEU A CA 1
ATOM 591 C C . LEU A 1 83 ? 5.287 -4.567 1.746 1.00 96.75 83 LEU A C 1
ATOM 593 O O . LEU A 1 83 ? 4.311 -5.195 1.353 1.00 96.75 83 LEU A O 1
ATOM 597 N N . THR A 1 84 ? 5.749 -4.643 2.989 1.00 96.75 84 THR A N 1
ATOM 598 C CA . THR A 1 84 ? 5.068 -5.353 4.076 1.00 96.75 84 THR A CA 1
ATOM 599 C C . THR A 1 84 ? 4.849 -4.406 5.251 1.00 96.75 84 THR A C 1
ATOM 601 O O . THR A 1 84 ? 5.794 -3.748 5.683 1.00 96.75 84 THR A O 1
ATOM 604 N N . THR A 1 85 ? 3.634 -4.331 5.796 1.00 96.31 85 THR A N 1
ATOM 605 C CA . THR A 1 85 ? 3.345 -3.568 7.023 1.00 96.31 85 THR A CA 1
ATOM 606 C C . THR A 1 85 ? 2.777 -4.476 8.107 1.00 96.31 85 THR A C 1
ATOM 608 O O . THR A 1 85 ? 1.811 -5.195 7.871 1.00 96.31 85 THR A O 1
ATOM 611 N N . GLU A 1 86 ? 3.356 -4.434 9.306 1.00 95.44 86 GLU A N 1
ATOM 612 C CA . GLU A 1 86 ? 2.899 -5.196 10.479 1.00 95.44 86 GLU A CA 1
ATOM 613 C C . GLU A 1 86 ? 2.130 -4.310 11.470 1.00 95.44 86 GLU A C 1
ATOM 615 O O . GLU A 1 86 ? 1.162 -4.752 12.085 1.00 95.44 86 GLU A O 1
ATOM 620 N N . ALA A 1 87 ? 2.530 -3.043 11.618 1.00 94.56 87 ALA A N 1
ATOM 621 C CA . ALA A 1 87 ? 1.858 -2.047 12.452 1.00 94.56 87 ALA A CA 1
ATOM 622 C C . ALA A 1 87 ? 2.227 -0.612 12.024 1.00 94.56 87 ALA A C 1
ATOM 624 O O . ALA A 1 87 ? 2.922 -0.395 11.029 1.00 94.56 87 ALA A O 1
ATOM 625 N N . GLY A 1 88 ? 1.764 0.370 12.801 1.00 94.12 88 GLY A N 1
ATOM 626 C CA . GLY A 1 88 ? 2.089 1.787 12.649 1.00 94.12 88 GLY A CA 1
ATOM 627 C C . GLY A 1 88 ? 1.239 2.532 11.615 1.00 94.12 88 GLY A C 1
ATOM 628 O O . GLY A 1 88 ? 0.196 2.050 11.170 1.00 94.12 88 GLY A O 1
ATOM 629 N N . TYR A 1 89 ? 1.671 3.747 11.273 1.00 95.75 89 TYR A N 1
ATOM 630 C CA . TYR A 1 89 ? 0.934 4.669 10.410 1.00 95.75 89 TYR A CA 1
ATOM 631 C C . TYR A 1 89 ? 1.824 5.266 9.314 1.00 95.75 89 TYR A C 1
ATOM 633 O O . TYR A 1 89 ? 2.806 5.958 9.591 1.00 95.75 89 TYR A O 1
ATOM 641 N N . MET A 1 90 ? 1.479 5.021 8.056 1.00 97.12 90 MET A N 1
ATOM 642 C CA . MET A 1 90 ? 2.151 5.584 6.894 1.00 97.12 90 MET A CA 1
ATOM 643 C C . MET A 1 90 ? 1.289 6.686 6.278 1.00 97.12 90 MET A C 1
ATOM 645 O O . MET A 1 90 ? 0.186 6.422 5.821 1.00 97.12 90 MET A O 1
ATOM 649 N N . THR A 1 91 ? 1.800 7.912 6.221 1.00 97.50 91 THR A N 1
ATOM 650 C CA . THR A 1 91 ? 1.153 9.048 5.559 1.00 97.50 91 THR A CA 1
ATOM 651 C C . THR A 1 91 ? 1.837 9.321 4.229 1.00 97.50 91 THR A C 1
ATOM 653 O O . THR A 1 91 ? 3.016 9.666 4.202 1.00 97.50 91 THR A O 1
ATOM 656 N N . ILE A 1 92 ? 1.099 9.230 3.127 1.00 97.88 92 ILE A N 1
ATOM 657 C CA . ILE A 1 92 ? 1.573 9.570 1.784 1.00 97.88 92 ILE A CA 1
ATOM 658 C C . ILE A 1 92 ? 0.757 10.765 1.307 1.00 97.88 92 ILE A C 1
ATOM 660 O O . ILE A 1 92 ? -0.436 10.632 1.066 1.00 97.88 92 ILE A O 1
ATOM 664 N N . SER A 1 93 ? 1.367 11.942 1.179 1.00 96.94 93 SER A N 1
ATOM 665 C CA . SER A 1 93 ? 0.647 13.151 0.752 1.00 96.94 93 SER A CA 1
ATOM 666 C C . SER A 1 93 ? 0.420 13.223 -0.762 1.00 96.94 93 SER A C 1
ATOM 668 O O . SER A 1 93 ? -0.455 13.962 -1.208 1.00 96.94 93 SER A O 1
ATOM 670 N N . GLY A 1 94 ? 1.201 12.481 -1.552 1.00 96.19 94 GLY A N 1
ATOM 671 C CA . GLY A 1 94 ? 0.988 12.278 -2.986 1.00 96.19 94 GLY A CA 1
ATOM 672 C C . GLY A 1 94 ? 0.200 11.000 -3.268 1.00 96.19 94 GLY A C 1
ATOM 673 O O . GLY A 1 94 ? -0.798 10.726 -2.616 1.00 96.19 94 GLY A O 1
ATOM 674 N N . ALA A 1 95 ? 0.643 10.203 -4.239 1.00 96.62 95 ALA A N 1
ATOM 675 C CA . ALA A 1 95 ? -0.006 8.937 -4.582 1.00 96.62 95 ALA A CA 1
ATOM 676 C C . ALA A 1 95 ? 0.794 7.719 -4.101 1.00 96.62 95 ALA A C 1
ATOM 678 O O . ALA A 1 95 ? 2.028 7.723 -4.142 1.00 96.62 95 ALA A O 1
ATOM 679 N N . LEU A 1 96 ? 0.091 6.655 -3.721 1.00 97.81 96 LEU A N 1
ATOM 680 C CA . LEU A 1 96 ? 0.653 5.310 -3.637 1.00 97.81 96 LEU A CA 1
ATOM 681 C C . LEU A 1 96 ? 0.584 4.637 -5.016 1.00 97.81 96 LEU A C 1
ATOM 683 O O . LEU A 1 96 ? -0.494 4.468 -5.578 1.00 97.81 96 LEU A O 1
ATOM 687 N N . LEU A 1 97 ? 1.725 4.254 -5.581 1.00 97.88 97 LEU A N 1
ATOM 688 C CA . LEU A 1 97 ? 1.814 3.690 -6.929 1.00 97.88 97 LEU A CA 1
ATOM 689 C C . LEU A 1 97 ? 2.429 2.292 -6.867 1.00 97.88 97 LEU A C 1
ATOM 691 O O . LEU A 1 97 ? 3.579 2.138 -6.458 1.00 97.88 97 LEU A O 1
ATOM 695 N N . VAL A 1 98 ? 1.676 1.276 -7.287 1.00 98.25 98 VAL A N 1
ATOM 696 C CA . VAL A 1 98 ? 2.074 -0.134 -7.173 1.00 98.25 98 VAL A CA 1
ATOM 697 C C . VAL A 1 98 ? 2.239 -0.736 -8.567 1.00 98.25 98 VAL A C 1
ATOM 699 O O . VAL A 1 98 ? 1.277 -0.829 -9.326 1.00 98.25 98 VAL A O 1
ATOM 702 N N . GLY A 1 99 ? 3.467 -1.126 -8.921 1.00 97.19 99 GLY A N 1
ATOM 703 C CA . GLY A 1 99 ? 3.804 -1.606 -10.264 1.00 97.19 99 GLY A CA 1
ATOM 704 C C . GLY A 1 99 ? 3.643 -0.506 -11.314 1.00 97.19 99 GLY A C 1
ATOM 705 O O . GLY A 1 99 ? 2.747 -0.570 -12.150 1.00 97.19 99 GLY A O 1
ATOM 706 N N . HIS A 1 100 ? 4.460 0.547 -11.231 1.00 95.12 100 HIS A N 1
ATOM 707 C CA . HIS A 1 100 ? 4.245 1.769 -12.007 1.00 95.12 100 HIS A CA 1
ATOM 708 C C . HIS A 1 100 ? 4.626 1.665 -13.489 1.00 95.12 100 HIS A C 1
ATOM 710 O O . HIS A 1 100 ? 3.841 2.089 -14.322 1.00 95.12 100 HIS A O 1
ATOM 716 N N . SER A 1 101 ? 5.812 1.161 -13.837 1.00 95.38 101 SER A N 1
ATOM 717 C CA . SER A 1 101 ? 6.322 1.218 -15.217 1.00 95.38 101 SER A CA 1
ATOM 718 C C . SER A 1 101 ? 6.192 -0.118 -15.945 1.00 95.38 101 SER A C 1
ATOM 720 O O . SER A 1 101 ? 6.049 -1.171 -15.330 1.00 95.38 101 SER A O 1
ATOM 722 N N . VAL A 1 102 ? 6.318 -0.095 -17.274 1.00 95.25 102 VAL A N 1
ATOM 723 C CA . VAL A 1 102 ? 6.350 -1.301 -18.118 1.00 95.25 102 VAL A CA 1
ATOM 724 C C . VAL A 1 102 ? 7.273 -2.372 -17.521 1.00 95.25 102 VAL A C 1
ATOM 726 O O . VAL A 1 102 ? 8.458 -2.117 -17.300 1.00 95.25 102 VAL A O 1
ATOM 729 N N . LYS A 1 103 ? 6.744 -3.592 -17.337 1.00 92.69 103 LYS A N 1
ATOM 730 C CA . LYS A 1 103 ? 7.442 -4.767 -16.760 1.00 92.69 103 LYS A CA 1
ATOM 731 C C . LYS A 1 103 ? 7.871 -4.629 -15.293 1.00 92.69 103 LYS A C 1
ATOM 733 O O . LYS A 1 103 ? 8.586 -5.507 -14.809 1.00 92.69 103 LYS A O 1
ATOM 738 N N . SER A 1 104 ? 7.466 -3.576 -14.591 1.00 96.38 104 SER A N 1
ATOM 739 C CA . SER A 1 104 ? 7.661 -3.496 -13.149 1.00 96.38 104 SER A CA 1
ATOM 740 C C . SER A 1 104 ? 6.582 -4.296 -12.420 1.00 96.38 104 SER A C 1
ATOM 742 O O . SER A 1 104 ? 5.462 -4.455 -12.917 1.00 96.38 104 SER A O 1
ATOM 744 N N . THR A 1 105 ? 6.925 -4.797 -11.236 1.00 97.88 105 THR A N 1
ATOM 745 C CA . THR A 1 105 ? 6.005 -5.542 -10.375 1.00 97.88 105 THR A CA 1
ATOM 746 C C . THR A 1 105 ? 6.018 -4.925 -8.987 1.00 97.88 105 THR A C 1
ATOM 748 O O . THR A 1 105 ? 7.061 -4.856 -8.341 1.00 97.88 105 THR A O 1
ATOM 751 N N . GLY A 1 106 ? 4.863 -4.479 -8.513 1.00 98.12 106 GLY A N 1
ATOM 752 C CA . GLY A 1 106 ? 4.680 -4.019 -7.144 1.00 98.12 106 GLY A CA 1
ATOM 753 C C . GLY A 1 106 ? 3.724 -4.928 -6.392 1.00 98.12 106 GLY A C 1
ATOM 754 O O . GLY A 1 106 ? 2.683 -5.314 -6.925 1.00 98.12 106 GLY A O 1
ATOM 755 N N . HIS A 1 107 ? 4.050 -5.233 -5.143 1.00 98.38 107 HIS A N 1
ATOM 756 C CA . HIS A 1 107 ? 3.139 -5.914 -4.234 1.00 98.38 107 HIS A CA 1
ATOM 757 C C . HIS A 1 107 ? 3.135 -5.232 -2.865 1.00 98.38 107 HIS A C 1
ATOM 759 O O . HIS A 1 107 ? 4.198 -4.925 -2.334 1.00 98.38 107 HIS A O 1
ATOM 765 N N . ALA A 1 108 ? 1.956 -4.994 -2.296 1.00 98.50 108 ALA A N 1
ATOM 766 C CA . ALA A 1 108 ? 1.795 -4.450 -0.952 1.00 98.50 108 ALA A CA 1
ATOM 767 C C . ALA A 1 108 ? 1.029 -5.434 -0.056 1.00 98.50 108 ALA A C 1
ATOM 769 O O . ALA A 1 108 ? -0.142 -5.701 -0.294 1.00 98.50 108 ALA A O 1
ATOM 770 N N . GLN A 1 109 ? 1.677 -5.936 0.988 1.00 98.44 109 GLN A N 1
ATOM 771 C CA . GLN A 1 109 ? 1.110 -6.841 1.981 1.00 98.44 109 GLN A CA 1
ATOM 772 C C . GLN A 1 109 ? 0.875 -6.085 3.293 1.00 98.44 109 GLN A C 1
ATOM 774 O O . GLN A 1 109 ? 1.821 -5.726 3.994 1.00 98.44 109 GLN A O 1
ATOM 779 N N . LEU A 1 110 ? -0.383 -5.839 3.646 1.00 98.31 110 LEU A N 1
ATOM 780 C CA . LEU A 1 110 ? -0.753 -5.113 4.860 1.00 98.31 110 LEU A CA 1
ATOM 781 C C . LEU A 1 110 ? -1.245 -6.106 5.922 1.00 98.31 110 LEU A C 1
ATOM 783 O O . LEU A 1 110 ? -2.446 -6.344 6.053 1.00 98.31 110 LEU A O 1
ATOM 787 N N . ASN A 1 111 ? -0.317 -6.681 6.689 1.00 98.06 111 ASN A N 1
ATOM 788 C CA . ASN A 1 111 ? -0.615 -7.570 7.824 1.00 98.06 111 ASN A CA 1
ATOM 789 C C . ASN A 1 111 ? -1.146 -6.794 9.043 1.00 98.06 111 ASN A C 1
ATOM 791 O O . ASN A 1 111 ? -1.856 -7.341 9.882 1.00 98.06 111 ASN A O 1
ATOM 795 N N . GLY A 1 112 ? -0.843 -5.499 9.111 1.00 97.06 112 GLY A N 1
ATOM 796 C CA . GLY A 1 112 ? -1.372 -4.554 10.084 1.00 97.06 112 GLY A CA 1
ATOM 797 C C . GLY A 1 112 ? -1.032 -3.113 9.709 1.00 97.06 112 GLY A C 1
ATOM 798 O O . GLY A 1 112 ? -0.537 -2.835 8.614 1.00 97.06 112 GLY A O 1
ATOM 799 N N . GLY A 1 113 ? -1.305 -2.185 10.623 1.00 97.00 113 GLY A N 1
ATOM 800 C CA . GLY A 1 113 ? -1.045 -0.759 10.427 1.00 97.00 113 GLY A CA 1
ATOM 801 C C . GLY A 1 113 ? -2.043 -0.062 9.499 1.00 97.00 113 GLY A C 1
ATOM 802 O O . GLY A 1 113 ? -3.091 -0.597 9.131 1.00 97.00 113 GLY A O 1
ATOM 803 N N . THR A 1 114 ? -1.736 1.185 9.164 1.00 98.31 114 THR A N 1
ATOM 804 C CA . THR A 1 114 ? -2.596 2.047 8.349 1.00 98.31 114 THR A CA 1
ATOM 805 C C . THR A 1 114 ? -1.770 2.792 7.318 1.00 98.31 114 THR A C 1
ATOM 807 O O . THR A 1 114 ? -0.766 3.408 7.666 1.00 98.31 114 THR A O 1
ATOM 810 N N . ILE A 1 115 ? -2.210 2.773 6.061 1.00 98.56 115 ILE A N 1
ATOM 811 C CA . ILE A 1 115 ? -1.678 3.645 5.014 1.00 98.56 115 ILE A CA 1
ATOM 812 C C . ILE A 1 115 ? -2.723 4.703 4.692 1.00 98.56 115 ILE A C 1
ATOM 814 O O . ILE A 1 115 ? -3.791 4.397 4.175 1.00 98.56 115 ILE A O 1
ATOM 818 N N . TRP A 1 116 ? -2.403 5.958 4.956 1.00 98.50 116 TRP A N 1
ATOM 819 C CA . TRP A 1 116 ? -3.192 7.098 4.525 1.00 98.50 116 TRP A CA 1
ATOM 820 C C . TRP A 1 116 ? -2.654 7.633 3.202 1.00 98.50 116 TRP A C 1
ATOM 822 O O . TRP A 1 116 ? -1.467 7.957 3.098 1.00 98.50 116 TRP A O 1
ATOM 832 N N . THR A 1 117 ? -3.512 7.742 2.188 1.00 98.19 117 THR A N 1
ATOM 833 C CA . THR A 1 117 ? -3.134 8.320 0.895 1.00 98.19 117 THR A CA 1
ATOM 834 C C . THR A 1 117 ? -4.328 8.950 0.161 1.00 98.19 117 THR A C 1
ATOM 836 O O . THR A 1 117 ? -5.401 8.348 0.092 1.00 98.19 117 THR A O 1
ATOM 839 N N . PRO A 1 118 ? -4.177 10.152 -0.431 1.00 96.81 118 PRO A N 1
ATOM 840 C CA . PRO A 1 118 ? -5.223 10.795 -1.221 1.00 96.81 118 PRO A CA 1
ATOM 841 C C . PRO A 1 118 ? -5.460 10.132 -2.574 1.00 96.81 118 PRO A C 1
ATOM 843 O O . PRO A 1 118 ? -6.495 10.378 -3.188 1.00 96.81 118 PRO A O 1
ATOM 846 N N . ASN A 1 119 ? -4.514 9.330 -3.065 1.00 95.25 119 ASN A N 1
ATOM 847 C CA . ASN A 1 119 ? -4.641 8.676 -4.355 1.00 95.25 119 ASN A CA 1
ATOM 848 C C . ASN A 1 119 ? -3.837 7.376 -4.395 1.00 95.25 119 ASN A C 1
ATOM 850 O O . ASN A 1 119 ? -2.744 7.293 -3.843 1.00 95.25 119 ASN A O 1
ATOM 854 N N . MET A 1 120 ? -4.343 6.385 -5.116 1.00 96.75 120 MET A N 1
ATOM 855 C CA . MET A 1 120 ? -3.639 5.137 -5.368 1.00 96.75 120 MET A CA 1
ATOM 856 C C . MET A 1 120 ? -3.753 4.769 -6.846 1.00 96.75 120 MET A C 1
ATOM 858 O O . MET A 1 120 ? -4.712 5.158 -7.502 1.00 96.75 120 MET A O 1
ATOM 862 N N . ALA A 1 121 ? -2.783 4.035 -7.385 1.00 97.00 121 ALA A N 1
ATOM 863 C CA . ALA A 1 121 ? -2.929 3.388 -8.683 1.00 97.00 121 ALA A CA 1
ATOM 864 C C . ALA A 1 121 ? -2.145 2.075 -8.752 1.00 97.00 121 ALA A C 1
ATOM 866 O O . ALA A 1 121 ? -1.050 1.952 -8.194 1.00 97.00 121 ALA A O 1
ATOM 867 N N . PHE A 1 122 ? -2.695 1.128 -9.508 1.00 97.12 122 PHE A N 1
ATOM 868 C CA . PHE A 1 122 ? -2.079 -0.158 -9.814 1.00 97.12 122 PHE A CA 1
ATOM 869 C C . PHE A 1 122 ? -1.751 -0.235 -11.301 1.00 97.12 122 PHE A C 1
ATOM 871 O O . PHE A 1 122 ? -2.576 0.129 -12.136 1.00 97.12 122 PHE A O 1
ATOM 878 N N . GLY A 1 123 ? -0.561 -0.734 -11.630 1.00 91.19 123 GLY A N 1
ATOM 879 C CA . GLY A 1 123 ? -0.222 -1.100 -13.004 1.00 91.19 123 GLY A CA 1
ATOM 880 C C . GLY A 1 123 ? -0.086 0.065 -13.989 1.00 91.19 123 GLY A C 1
ATOM 881 O O . GLY A 1 123 ? -0.376 -0.134 -15.163 1.00 91.19 123 GLY A O 1
ATOM 882 N N . GLY A 1 124 ? 0.342 1.249 -13.528 1.00 88.75 124 GLY A N 1
ATOM 883 C CA . GLY A 1 124 ? 0.346 2.532 -14.259 1.00 88.75 124 GLY A CA 1
ATOM 884 C C . GLY A 1 124 ? 0.666 2.464 -15.763 1.00 88.75 124 GLY A C 1
ATOM 885 O O . GLY A 1 124 ? -0.210 2.230 -16.590 1.00 88.75 124 GLY A O 1
ATOM 886 N N . ASP A 1 125 ? 1.922 2.673 -16.142 1.00 91.94 125 ASP A N 1
ATOM 887 C CA . ASP A 1 125 ? 2.412 2.591 -17.522 1.00 91.94 125 ASP A CA 1
ATOM 888 C C . ASP A 1 125 ? 2.609 1.125 -17.967 1.00 91.94 125 ASP A C 1
ATOM 890 O O . ASP A 1 125 ? 3.622 0.774 -18.570 1.00 91.94 125 ASP A O 1
ATOM 894 N N . GLY A 1 126 ? 1.672 0.224 -17.652 1.00 91.88 126 GLY A N 1
ATOM 895 C CA . GLY A 1 126 ? 1.742 -1.193 -18.032 1.00 91.88 126 GLY A CA 1
ATOM 896 C C . GLY A 1 126 ? 2.617 -2.064 -17.123 1.00 91.88 126 GLY A C 1
ATOM 897 O O . GLY A 1 126 ? 3.132 -3.098 -17.563 1.00 91.88 126 GLY A O 1
ATOM 898 N N . GLY A 1 127 ? 2.818 -1.640 -15.874 1.00 96.94 127 GLY A N 1
ATOM 899 C CA . GLY A 1 127 ? 3.338 -2.500 -14.811 1.00 96.94 127 GLY A CA 1
ATOM 900 C C . GLY A 1 127 ? 2.264 -3.437 -14.251 1.00 96.94 127 GLY A C 1
ATOM 901 O O . GLY A 1 127 ? 1.116 -3.440 -14.690 1.00 96.94 127 GLY A O 1
ATOM 902 N N . THR A 1 128 ? 2.627 -4.262 -13.273 1.00 97.94 128 THR A N 1
ATOM 903 C CA . THR A 1 128 ? 1.687 -5.126 -12.544 1.00 97.94 128 THR A CA 1
ATOM 904 C C . THR A 1 128 ? 1.726 -4.780 -11.065 1.00 97.94 128 THR A C 1
ATOM 906 O O . THR A 1 128 ? 2.763 -4.916 -10.419 1.00 97.94 128 THR A O 1
ATOM 909 N N . GLY A 1 129 ? 0.602 -4.313 -10.527 1.00 98.19 129 GLY A N 1
ATOM 910 C CA . GLY A 1 129 ? 0.461 -3.971 -9.117 1.00 98.19 129 GLY A CA 1
ATOM 911 C C . GLY A 1 129 ? -0.539 -4.877 -8.415 1.00 98.19 129 GLY A C 1
ATOM 912 O O . GLY A 1 129 ? -1.533 -5.265 -9.017 1.00 98.19 129 GLY A O 1
ATOM 913 N N . SER A 1 130 ? -0.302 -5.175 -7.140 1.00 98.50 130 SER A N 1
ATOM 914 C CA . SER A 1 130 ? -1.282 -5.851 -6.283 1.00 98.50 130 SER A CA 1
ATOM 915 C C . SER A 1 130 ? -1.147 -5.427 -4.821 1.00 98.50 130 SER A C 1
ATOM 917 O O . SER A 1 130 ? -0.081 -4.985 -4.388 1.00 98.50 130 SER A O 1
ATOM 919 N N . MET A 1 131 ? -2.224 -5.576 -4.061 1.00 98.75 131 MET A N 1
ATOM 920 C CA . MET A 1 131 ? -2.294 -5.320 -2.631 1.00 98.75 131 MET A CA 1
ATOM 921 C C . MET A 1 131 ? -3.133 -6.396 -1.936 1.00 98.75 131 MET A C 1
ATOM 923 O O . MET A 1 131 ? -4.187 -6.790 -2.435 1.00 98.75 131 MET A O 1
ATOM 927 N N . ASP A 1 132 ? -2.685 -6.840 -0.768 1.00 98.69 132 ASP A N 1
ATOM 928 C CA . ASP A 1 132 ? -3.443 -7.712 0.124 1.00 98.69 132 ASP A CA 1
ATOM 929 C C . ASP A 1 132 ? -3.610 -7.070 1.506 1.00 98.69 132 ASP A C 1
ATOM 931 O O . ASP A 1 132 ? -2.650 -6.608 2.123 1.00 98.69 132 ASP A O 1
ATOM 935 N N . LEU A 1 133 ? -4.850 -7.045 1.990 1.00 98.44 133 LEU A N 1
ATOM 936 C CA . LEU A 1 133 ? -5.255 -6.494 3.278 1.00 98.44 133 LEU A CA 1
ATOM 937 C C . LEU A 1 133 ? -5.474 -7.651 4.264 1.00 98.44 133 LEU A C 1
ATOM 939 O O . LEU A 1 133 ? -6.593 -8.134 4.440 1.00 98.44 133 LEU A O 1
ATOM 943 N N . ALA A 1 134 ? -4.403 -8.117 4.903 1.00 96.94 134 ALA A N 1
ATOM 944 C CA . ALA A 1 134 ? -4.409 -9.241 5.847 1.00 96.94 134 ALA A CA 1
ATOM 945 C C . ALA A 1 134 ? -4.404 -8.806 7.326 1.00 96.94 134 ALA A C 1
ATOM 947 O O . ALA A 1 134 ? -3.928 -9.538 8.192 1.00 96.94 134 ALA A O 1
ATOM 948 N N . GLY A 1 135 ? -4.922 -7.612 7.617 1.00 96.31 135 GLY A N 1
ATOM 949 C CA . GLY A 1 135 ? -5.023 -7.062 8.974 1.00 96.31 135 GLY A CA 1
ATOM 950 C C . GLY A 1 135 ? -4.728 -5.564 9.063 1.00 96.31 135 GLY A C 1
ATOM 951 O O . GLY A 1 135 ? -5.084 -4.936 10.059 1.00 96.31 135 GLY A O 1
ATOM 952 N N . GLY A 1 136 ? -4.122 -4.974 8.028 1.00 98.00 136 GLY A N 1
ATOM 953 C CA . GLY A 1 136 ? -3.990 -3.523 7.888 1.00 98.00 136 GLY A CA 1
ATOM 954 C C . GLY A 1 136 ? -5.154 -2.874 7.137 1.00 98.00 136 GLY A C 1
ATOM 955 O O . GLY A 1 136 ? -6.101 -3.540 6.706 1.00 98.00 136 GLY A O 1
ATOM 956 N N . MET A 1 137 ? -5.072 -1.552 6.978 1.00 98.25 137 MET A N 1
ATOM 957 C CA . MET A 1 137 ? -6.079 -0.761 6.267 1.00 98.25 137 MET A CA 1
ATOM 958 C C . MET A 1 137 ? -5.473 0.349 5.410 1.00 98.25 137 MET A C 1
ATOM 960 O O . MET A 1 137 ? -4.378 0.845 5.693 1.00 98.25 137 MET A O 1
ATOM 964 N N . VAL A 1 138 ? -6.234 0.784 4.410 1.00 98.56 138 VAL A N 1
ATOM 965 C CA . VAL A 1 138 ? -5.975 2.014 3.656 1.00 98.56 138 VAL A CA 1
ATOM 966 C C . VAL A 1 138 ? -7.035 3.053 4.014 1.00 98.56 138 VAL A C 1
ATOM 968 O O . VAL A 1 138 ? -8.223 2.738 4.055 1.00 98.56 138 VAL A O 1
ATOM 971 N N . LEU A 1 139 ? -6.601 4.287 4.260 1.00 98.50 139 LEU A N 1
ATOM 972 C CA . LEU A 1 139 ? -7.458 5.453 4.455 1.00 98.50 139 LEU A CA 1
ATOM 973 C C . LEU A 1 139 ? -7.333 6.386 3.255 1.00 98.50 139 LEU A C 1
ATOM 975 O O . LEU A 1 139 ? -6.227 6.785 2.880 1.00 98.50 139 LEU A O 1
ATOM 979 N N . CYS A 1 140 ? -8.474 6.753 2.678 1.00 97.75 140 CYS A N 1
ATOM 980 C CA . CYS A 1 140 ? -8.551 7.716 1.589 1.00 97.75 140 CYS A CA 1
ATOM 981 C C . CYS A 1 140 ? -9.394 8.932 2.018 1.00 97.75 140 CYS A C 1
ATOM 983 O O . CYS A 1 140 ? -10.542 8.747 2.406 1.00 97.75 140 CYS A O 1
ATOM 985 N N . PRO A 1 141 ? -8.902 10.179 1.924 1.00 97.44 141 PRO A N 1
ATOM 986 C CA . PRO A 1 141 ? -9.598 11.398 2.357 1.00 97.44 141 PRO A CA 1
ATOM 987 C C . PRO A 1 141 ? -10.763 11.830 1.449 1.00 97.44 141 PRO A C 1
ATOM 989 O O . PRO A 1 141 ? -11.187 12.985 1.471 1.00 97.44 141 PRO A O 1
ATOM 992 N N . VAL A 1 142 ? -11.257 10.930 0.603 1.00 95.94 142 VAL A N 1
ATOM 993 C CA . VAL A 1 142 ? -12.415 11.137 -0.265 1.00 95.94 142 VAL A CA 1
ATOM 994 C C . VAL A 1 142 ? -13.292 9.893 -0.231 1.00 95.94 142 VAL A C 1
ATOM 996 O O . VAL A 1 142 ? -12.808 8.796 0.059 1.00 95.94 142 VAL A O 1
ATOM 999 N N . ASP A 1 143 ? -14.582 10.063 -0.512 1.00 96.31 143 ASP A N 1
ATOM 1000 C CA . ASP A 1 143 ? -15.509 8.940 -0.618 1.00 96.31 143 ASP A CA 1
ATOM 1001 C C . ASP A 1 143 ? -15.219 8.155 -1.903 1.00 96.31 143 ASP A C 1
ATOM 1003 O O . ASP A 1 143 ? -15.423 8.654 -3.013 1.00 96.31 143 ASP A O 1
ATOM 1007 N N . VAL A 1 144 ? -14.695 6.938 -1.748 1.00 95.44 144 VAL A N 1
ATOM 1008 C CA . VAL A 1 144 ? -14.419 6.014 -2.858 1.00 95.44 144 VAL A CA 1
ATOM 1009 C C . VAL A 1 144 ? -15.327 4.788 -2.836 1.00 95.44 144 VAL A C 1
ATOM 1011 O O . VAL A 1 144 ? -15.121 3.868 -3.624 1.00 95.44 144 VAL A O 1
ATOM 1014 N N . THR A 1 145 ? -16.348 4.766 -1.975 1.00 92.44 145 THR A N 1
ATOM 1015 C CA . THR A 1 145 ? -17.214 3.590 -1.791 1.00 92.44 145 THR A CA 1
ATOM 1016 C C . THR A 1 145 ? -18.004 3.221 -3.050 1.00 92.44 145 THR A C 1
ATOM 1018 O O . THR A 1 145 ? -18.217 2.039 -3.313 1.00 92.44 145 THR A O 1
ATOM 1021 N N . GLU A 1 146 ? -18.364 4.212 -3.869 1.00 90.12 146 GLU A N 1
ATOM 1022 C CA . GLU A 1 146 ? -19.038 4.038 -5.166 1.00 90.12 146 GLU A CA 1
ATOM 1023 C C . GLU A 1 146 ? -18.108 4.304 -6.364 1.00 90.12 146 GLU A C 1
ATOM 1025 O O . GLU A 1 146 ? -18.553 4.401 -7.508 1.00 90.12 146 GLU A O 1
ATOM 1030 N N . ASN A 1 147 ? -16.801 4.453 -6.131 1.00 94.81 147 ASN A N 1
ATOM 1031 C CA . ASN A 1 147 ? -15.862 4.767 -7.198 1.00 94.81 147 ASN A CA 1
ATOM 1032 C C . ASN A 1 147 ? -15.573 3.521 -8.054 1.00 94.81 147 ASN A C 1
ATOM 1034 O O . ASN A 1 147 ? -14.962 2.558 -7.588 1.00 94.81 147 ASN A O 1
ATOM 1038 N N . GLU A 1 148 ? -15.967 3.568 -9.330 1.00 95.38 148 GLU A N 1
ATOM 1039 C CA . GLU A 1 148 ? -15.825 2.451 -10.276 1.00 95.38 148 GLU A CA 1
ATOM 1040 C C . GLU A 1 148 ? -14.380 1.960 -10.435 1.00 95.38 148 GLU A C 1
ATOM 1042 O O . GLU A 1 148 ? -14.163 0.774 -10.671 1.00 95.38 148 GLU A O 1
ATOM 1047 N N . VAL A 1 149 ? -13.384 2.836 -10.272 1.00 95.19 149 VAL A N 1
ATOM 1048 C CA . VAL A 1 149 ? -11.969 2.458 -10.390 1.00 95.19 149 VAL A CA 1
ATOM 1049 C C . VAL A 1 149 ? -11.551 1.565 -9.221 1.00 95.19 149 VAL A C 1
ATOM 1051 O O . VAL A 1 149 ? -10.956 0.510 -9.433 1.00 95.19 149 VAL A O 1
ATOM 1054 N N . TRP A 1 150 ? -11.908 1.945 -7.992 1.00 95.94 150 TRP A N 1
ATOM 1055 C CA . TRP A 1 150 ? -11.584 1.173 -6.788 1.00 95.94 150 TRP A CA 1
ATOM 1056 C C . TRP A 1 150 ? -12.329 -0.159 -6.750 1.00 95.94 150 TRP A C 1
ATOM 1058 O O . TRP A 1 150 ? -11.736 -1.199 -6.462 1.00 95.94 150 TRP A O 1
ATOM 1068 N N . LEU A 1 151 ? -13.616 -0.139 -7.105 1.00 96.69 151 LEU A N 1
ATOM 1069 C CA . LEU A 1 151 ? -14.419 -1.352 -7.248 1.00 96.69 151 LEU A CA 1
ATOM 1070 C C . LEU A 1 151 ? -13.862 -2.270 -8.342 1.00 96.69 151 LEU A C 1
ATOM 1072 O O . LEU A 1 151 ? -13.811 -3.483 -8.144 1.00 96.69 151 LEU A O 1
ATOM 1076 N N . GLY A 1 152 ? -13.397 -1.699 -9.457 1.00 97.31 152 GLY A N 1
ATOM 1077 C CA . GLY A 1 152 ? -12.724 -2.425 -10.530 1.00 97.31 152 GLY A CA 1
ATOM 1078 C C . GLY A 1 152 ? -11.461 -3.133 -10.046 1.00 97.31 152 GLY A C 1
ATOM 1079 O O . GLY A 1 152 ? -11.317 -4.329 -10.265 1.00 97.31 152 GLY A O 1
ATOM 1080 N N . TRP A 1 153 ? -10.590 -2.451 -9.296 1.00 97.81 153 TRP A N 1
ATOM 1081 C CA . TRP A 1 153 ? -9.381 -3.073 -8.741 1.00 97.81 153 TRP A CA 1
ATOM 1082 C C . TRP A 1 153 ? -9.672 -4.230 -7.784 1.00 97.81 153 TRP A C 1
ATOM 1084 O O . TRP A 1 153 ? -8.938 -5.217 -7.787 1.00 97.81 153 TRP A O 1
ATOM 1094 N N . ILE A 1 154 ? -10.731 -4.135 -6.976 1.00 97.38 154 ILE A N 1
ATOM 1095 C CA . ILE A 1 154 ? -11.165 -5.240 -6.110 1.00 97.38 154 ILE A CA 1
ATOM 1096 C C . ILE A 1 154 ? -11.708 -6.396 -6.962 1.00 97.38 154 ILE A C 1
ATOM 1098 O O . ILE A 1 154 ? -11.333 -7.547 -6.750 1.00 97.38 154 ILE A O 1
ATOM 1102 N N . ALA A 1 155 ? -12.560 -6.102 -7.949 1.00 97.31 155 ALA A N 1
ATOM 1103 C CA . ALA A 1 155 ? -13.149 -7.110 -8.831 1.00 97.31 155 ALA A CA 1
ATOM 1104 C C . ALA A 1 155 ? -12.099 -7.850 -9.679 1.00 97.31 155 ALA A C 1
ATOM 1106 O O . ALA A 1 155 ? -12.217 -9.059 -9.882 1.00 97.31 155 ALA A O 1
ATOM 1107 N N . ASP A 1 156 ? -11.057 -7.144 -10.119 1.00 97.25 156 ASP A N 1
ATOM 1108 C CA . ASP A 1 156 ? -9.933 -7.690 -10.885 1.00 97.25 156 ASP A CA 1
ATOM 1109 C C . ASP A 1 156 ? -8.904 -8.425 -10.001 1.00 97.25 156 ASP A C 1
ATOM 1111 O O . ASP A 1 156 ? -7.937 -8.994 -10.511 1.00 97.25 156 ASP A O 1
ATOM 1115 N N . GLY A 1 157 ? -9.089 -8.431 -8.675 1.00 97.38 157 GLY A N 1
ATOM 1116 C CA . GLY A 1 157 ? -8.182 -9.081 -7.726 1.00 97.38 157 GLY A CA 1
ATOM 1117 C C . GLY A 1 157 ? -6.853 -8.346 -7.528 1.00 97.38 157 GLY A C 1
ATOM 1118 O O . GLY A 1 157 ? -5.881 -8.947 -7.072 1.00 97.38 157 GLY A O 1
ATOM 1119 N N . LEU A 1 158 ? -6.785 -7.056 -7.867 1.00 97.94 158 LEU A N 1
ATOM 1120 C CA . LEU A 1 158 ? -5.617 -6.214 -7.596 1.00 97.94 158 LEU A CA 1
ATOM 1121 C C . LEU A 1 158 ? -5.584 -5.755 -6.137 1.00 97.94 158 LEU A C 1
ATOM 1123 O O . LEU A 1 158 ? -4.501 -5.565 -5.594 1.00 97.94 158 LEU A O 1
ATOM 1127 N N . ILE A 1 159 ? -6.748 -5.609 -5.500 1.00 98.31 159 ILE A N 1
ATOM 1128 C CA . ILE A 1 159 ? -6.877 -5.448 -4.049 1.00 98.31 159 ILE A CA 1
ATOM 1129 C C . ILE A 1 159 ? -7.616 -6.670 -3.514 1.00 98.31 159 ILE A C 1
ATOM 1131 O O . ILE A 1 159 ? -8.754 -6.932 -3.897 1.00 98.31 159 ILE A O 1
ATOM 1135 N N . THR A 1 160 ? -6.974 -7.402 -2.614 1.00 98.31 160 THR A N 1
ATOM 1136 C CA . THR A 1 160 ? -7.527 -8.610 -1.995 1.00 98.31 160 THR A CA 1
ATOM 1137 C C . THR A 1 160 ? -7.524 -8.487 -0.474 1.00 98.31 160 THR A C 1
ATOM 1139 O O . THR A 1 160 ? -6.868 -7.608 0.086 1.00 98.31 160 THR A O 1
ATOM 1142 N N . GLY A 1 161 ? -8.317 -9.319 0.203 1.00 97.75 161 GLY A N 1
ATOM 1143 C CA . GLY A 1 161 ? -8.276 -9.460 1.656 1.00 97.75 161 GLY A CA 1
ATOM 1144 C C . GLY A 1 161 ? -7.802 -10.858 2.034 1.00 97.75 161 GLY A C 1
ATOM 1145 O O . GLY A 1 161 ? -8.323 -11.842 1.509 1.00 97.75 161 GLY A O 1
ATOM 1146 N N . TYR A 1 162 ? -6.860 -10.956 2.973 1.00 96.50 162 TYR A N 1
ATOM 1147 C CA . TYR A 1 162 ? -6.334 -12.222 3.498 1.00 96.50 162 TYR A CA 1
ATOM 1148 C C . TYR A 1 162 ? -5.921 -13.221 2.403 1.00 96.50 162 TYR A C 1
ATOM 1150 O O . TYR A 1 162 ? -6.375 -14.361 2.393 1.00 96.50 162 TYR A O 1
ATOM 1158 N N . GLY A 1 163 ? -5.094 -12.813 1.446 1.00 95.25 163 GLY A N 1
ATOM 1159 C CA . GLY A 1 163 ? -4.602 -13.685 0.379 1.00 95.25 163 GLY A CA 1
ATOM 1160 C C . GLY A 1 163 ? -5.707 -14.176 -0.557 1.00 95.25 163 GLY A C 1
ATOM 1161 O O . GLY A 1 163 ? -5.704 -15.339 -0.964 1.00 95.25 163 GLY A O 1
ATOM 1162 N N . ASN A 1 164 ? -6.667 -13.301 -0.870 1.00 94.56 164 ASN A N 1
ATOM 1163 C CA . ASN A 1 164 ? -7.826 -13.584 -1.724 1.00 94.56 164 ASN A CA 1
ATOM 1164 C C . ASN A 1 164 ? -8.795 -14.653 -1.180 1.00 94.56 164 ASN A C 1
ATOM 1166 O O . ASN A 1 164 ? -9.609 -15.184 -1.935 1.00 94.56 164 ASN A O 1
ATOM 1170 N N . VAL A 1 165 ? -8.717 -14.989 0.113 1.00 93.62 165 VAL A N 1
ATOM 1171 C CA . VAL A 1 165 ? -9.786 -15.759 0.766 1.00 93.62 165 VAL A CA 1
ATOM 1172 C C . VAL A 1 165 ? -10.810 -14.839 1.421 1.00 93.62 165 VAL A C 1
ATOM 1174 O O . VAL A 1 165 ? -11.993 -15.134 1.392 1.00 93.62 165 VAL A O 1
ATOM 1177 N N . GLY A 1 166 ? -10.388 -13.702 1.973 1.00 93.00 166 GLY A N 1
ATOM 1178 C CA . GLY A 1 166 ? -11.273 -12.728 2.601 1.00 93.00 166 GLY A CA 1
ATOM 1179 C C . GLY A 1 166 ? -11.995 -11.819 1.606 1.00 93.00 166 GLY A C 1
ATOM 1180 O O . GLY A 1 166 ? -11.695 -11.775 0.414 1.00 93.00 166 GLY A O 1
ATOM 1181 N N . ALA A 1 167 ? -12.938 -11.038 2.129 1.00 95.56 167 ALA A N 1
ATOM 1182 C CA . ALA A 1 167 ? -13.578 -9.957 1.387 1.00 95.56 167 ALA A CA 1
ATOM 1183 C C . ALA A 1 167 ? -12.820 -8.638 1.592 1.00 95.56 167 ALA A C 1
ATOM 1185 O O . ALA A 1 167 ? -12.164 -8.449 2.615 1.00 95.56 167 ALA A O 1
ATOM 1186 N N . VAL A 1 168 ? -12.958 -7.700 0.656 1.00 97.44 168 VAL A N 1
ATOM 1187 C CA . VAL A 1 168 ? -12.548 -6.303 0.855 1.00 97.44 168 VAL A CA 1
ATOM 1188 C C . VAL A 1 168 ? -13.786 -5.485 1.207 1.00 97.44 168 VAL A C 1
ATOM 1190 O O . VAL A 1 168 ? -14.818 -5.596 0.549 1.00 97.44 168 VAL A O 1
ATOM 1193 N N . ASN A 1 169 ? -13.689 -4.671 2.253 1.00 97.44 169 ASN A N 1
ATOM 1194 C CA . ASN A 1 169 ? -14.734 -3.765 2.703 1.00 97.44 169 ASN A CA 1
ATOM 1195 C C . ASN A 1 169 ? -14.282 -2.317 2.538 1.00 97.44 169 ASN A C 1
ATOM 1197 O O . ASN A 1 169 ? -13.173 -1.972 2.940 1.00 97.44 169 ASN A O 1
ATOM 1201 N N . MET A 1 170 ? -15.164 -1.483 1.991 1.00 98.00 170 MET A N 1
ATOM 1202 C CA . MET A 1 170 ? -14.980 -0.038 1.894 1.00 98.00 170 MET A CA 1
ATOM 1203 C C . MET A 1 170 ? -16.089 0.654 2.678 1.00 98.00 170 MET A C 1
ATOM 1205 O O . MET A 1 170 ? -17.268 0.379 2.458 1.00 98.00 170 MET A O 1
ATOM 1209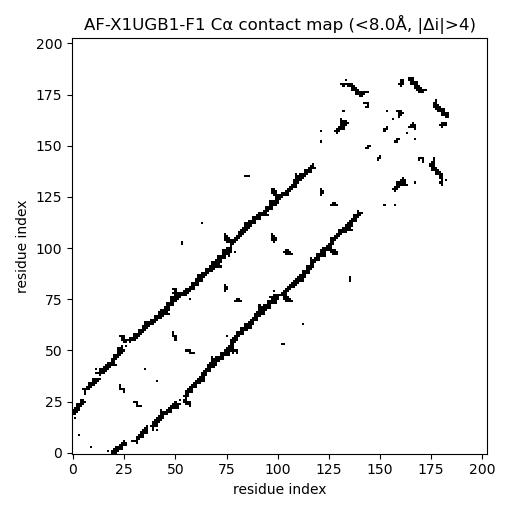 N N . TYR A 1 171 ? -15.718 1.546 3.590 1.00 97.38 171 TYR A N 1
ATOM 1210 C CA . TYR A 1 171 ? -16.657 2.251 4.454 1.00 97.38 171 TYR A CA 1
ATOM 1211 C C . TYR A 1 171 ? -16.307 3.735 4.542 1.00 97.38 171 TYR A C 1
ATOM 1213 O O . TYR A 1 171 ? -15.223 4.093 4.987 1.00 97.38 171 TYR A O 1
ATOM 1221 N N . TRP A 1 172 ? -17.233 4.607 4.143 1.00 98.12 172 TRP A N 1
ATOM 1222 C CA . TRP A 1 172 ? -17.092 6.050 4.318 1.00 98.12 172 TRP A CA 1
ATOM 1223 C C . TRP A 1 172 ? -17.568 6.469 5.710 1.00 98.12 172 TRP A C 1
ATOM 1225 O O . TRP A 1 172 ? -18.739 6.298 6.053 1.00 98.12 172 TRP A O 1
ATOM 1235 N N . ASN A 1 173 ? -16.677 7.061 6.506 1.00 97.06 173 ASN A N 1
ATOM 1236 C CA . ASN A 1 173 ? -16.988 7.483 7.876 1.00 97.06 173 ASN A CA 1
ATOM 1237 C C . ASN A 1 173 ? -17.434 8.958 7.994 1.00 97.06 173 ASN A C 1
ATOM 1239 O O . ASN A 1 173 ? -17.644 9.456 9.101 1.00 97.06 173 ASN A O 1
ATOM 1243 N N . GLY A 1 174 ? -17.575 9.670 6.870 1.00 97.56 174 GLY A N 1
ATOM 1244 C CA . GLY A 1 174 ? -17.879 11.105 6.828 1.00 97.56 174 GLY A CA 1
ATOM 1245 C C . GLY A 1 174 ? -16.660 12.007 6.615 1.00 97.56 174 GLY A C 1
ATOM 1246 O O . GLY A 1 174 ? -16.839 13.176 6.276 1.00 97.56 174 GLY A O 1
ATOM 1247 N N . THR A 1 175 ? -15.446 11.479 6.792 1.00 97.75 175 THR A N 1
ATOM 1248 C CA . THR A 1 175 ? -14.178 12.200 6.573 1.00 97.75 175 THR A CA 1
ATOM 1249 C C . THR A 1 175 ? -13.250 11.445 5.631 1.00 97.75 175 THR A C 1
ATOM 1251 O O . THR A 1 175 ? -12.612 12.057 4.777 1.00 97.75 175 THR A O 1
ATOM 1254 N N . GLU A 1 176 ? -13.172 10.126 5.789 1.00 98.12 176 GLU A N 1
ATOM 1255 C CA . GLU A 1 176 ? -12.275 9.253 5.041 1.00 98.12 176 GLU A CA 1
ATOM 1256 C C . GLU A 1 176 ? -12.993 7.943 4.688 1.00 98.12 176 GLU A C 1
ATOM 1258 O O . GLU A 1 176 ? -13.906 7.500 5.394 1.00 98.12 176 GLU A O 1
ATOM 1263 N N . THR A 1 177 ? -12.592 7.328 3.576 1.00 98.44 177 THR A N 1
ATOM 1264 C CA . THR A 1 177 ? -12.967 5.957 3.246 1.00 98.44 177 THR A CA 1
ATOM 1265 C C . THR A 1 177 ? -11.956 5.013 3.868 1.00 98.44 177 THR A C 1
ATOM 1267 O O . THR A 1 177 ? -10.765 5.082 3.563 1.00 98.44 177 THR A O 1
ATOM 1270 N N . GLU A 1 178 ? -12.452 4.114 4.703 1.00 98.31 178 GLU A N 1
ATOM 1271 C CA . GLU A 1 178 ? -11.714 3.019 5.312 1.00 98.31 178 GLU A CA 1
ATOM 1272 C C . GLU A 1 178 ? -11.812 1.784 4.422 1.00 98.31 178 GLU A C 1
ATOM 1274 O O . GLU A 1 178 ? -12.908 1.298 4.136 1.00 98.31 178 GLU A O 1
ATOM 1279 N N . ILE A 1 179 ? -10.665 1.268 3.990 1.00 98.31 179 ILE A N 1
ATOM 1280 C CA . ILE A 1 179 ? -10.568 0.103 3.112 1.00 98.31 179 ILE A CA 1
ATOM 1281 C C . ILE A 1 179 ? -9.826 -0.988 3.868 1.00 98.31 179 ILE A C 1
ATOM 1283 O O . ILE A 1 179 ? -8.663 -0.831 4.239 1.00 98.31 179 ILE A O 1
ATOM 1287 N N . THR A 1 180 ? -10.518 -2.089 4.129 1.00 98.25 180 THR A N 1
ATOM 1288 C CA . THR A 1 180 ? -10.065 -3.154 5.031 1.00 98.25 180 THR A CA 1
ATOM 1289 C C . THR A 1 180 ? -10.318 -4.522 4.425 1.00 98.25 180 THR A C 1
ATOM 1291 O O . THR A 1 180 ? -11.280 -4.721 3.685 1.00 98.25 180 THR A O 1
ATOM 1294 N N . GLY A 1 181 ? -9.474 -5.493 4.764 1.00 97.38 181 GLY A N 1
ATOM 1295 C CA . GLY A 1 181 ? -9.802 -6.896 4.558 1.00 97.38 181 GLY A CA 1
ATOM 1296 C C . GLY A 1 181 ? -10.713 -7.391 5.677 1.00 97.38 181 GLY A C 1
ATOM 1297 O O . GLY A 1 181 ? -10.479 -7.105 6.853 1.00 97.38 181 GLY A O 1
ATOM 1298 N N . ILE A 1 182 ? -11.708 -8.201 5.336 1.00 95.38 182 ILE A N 1
ATOM 1299 C CA . ILE A 1 182 ? -12.511 -8.975 6.282 1.00 95.38 182 ILE A CA 1
ATOM 1300 C C . ILE A 1 182 ? -12.129 -10.446 6.107 1.00 95.38 182 ILE A C 1
ATOM 1302 O O . ILE A 1 182 ? -12.312 -10.985 5.011 1.00 95.38 182 ILE A O 1
ATOM 1306 N N . PRO A 1 183 ? -11.612 -11.117 7.153 1.00 93.44 183 PRO A N 1
ATOM 1307 C CA . PRO A 1 183 ? -11.285 -12.530 7.045 1.00 93.44 183 PRO A CA 1
ATOM 1308 C C . PRO A 1 183 ? -12.582 -13.306 6.833 1.00 93.44 183 PRO A C 1
ATOM 1310 O O . PRO A 1 183 ? -13.617 -12.936 7.398 1.00 93.44 183 PRO A O 1
ATOM 1313 N N . GLU A 1 184 ? -12.551 -14.391 6.053 1.00 86.19 184 GLU A N 1
ATOM 1314 C CA . GLU A 1 184 ? -13.732 -15.249 5.974 1.00 86.19 184 GLU A CA 1
ATOM 1315 C C . GLU A 1 184 ? -14.146 -15.656 7.391 1.00 86.19 184 GLU A C 1
ATOM 1317 O O . GLU A 1 184 ? -13.301 -16.096 8.184 1.00 86.19 184 GLU A O 1
ATOM 1322 N N . PRO A 1 185 ? -15.434 -15.533 7.745 1.00 74.88 185 PRO A N 1
ATOM 1323 C CA . PRO A 1 185 ? -15.898 -16.032 9.017 1.00 74.88 185 PRO A CA 1
ATOM 1324 C C . PRO A 1 185 ? -15.622 -17.539 9.067 1.00 74.88 185 PRO A C 1
ATOM 1326 O O . PRO A 1 185 ? -16.304 -18.334 8.415 1.00 74.88 185 PRO A O 1
ATOM 1329 N N . ALA A 1 186 ? -14.659 -17.958 9.895 1.00 64.50 186 ALA A N 1
ATOM 1330 C CA . ALA A 1 186 ? -14.376 -19.371 10.179 1.00 64.50 186 ALA A CA 1
ATOM 1331 C C . ALA A 1 186 ? -15.638 -20.148 10.627 1.00 64.50 186 ALA A C 1
ATOM 1333 O O . ALA A 1 186 ? -15.688 -21.379 10.619 1.00 64.50 186 ALA A O 1
ATOM 1334 N N . THR A 1 187 ? -16.695 -19.423 10.990 1.00 54.56 187 THR A N 1
ATOM 1335 C CA . THR A 1 187 ? -18.042 -19.909 11.263 1.00 54.56 187 THR A CA 1
ATOM 1336 C C . THR A 1 187 ? -18.736 -20.599 10.086 1.00 54.56 187 THR A C 1
ATOM 1338 O O . THR A 1 187 ? -19.534 -21.488 10.370 1.00 54.56 187 THR A O 1
ATOM 1341 N N . ILE A 1 188 ? -18.437 -20.321 8.806 1.00 59.25 188 ILE A N 1
ATOM 1342 C CA . ILE A 1 188 ? -18.972 -21.148 7.695 1.00 59.25 188 ILE A CA 1
ATOM 1343 C C . ILE A 1 188 ? -18.366 -22.556 7.751 1.00 59.25 188 ILE A C 1
ATOM 1345 O O . ILE A 1 188 ? -19.084 -23.556 7.644 1.00 59.25 188 ILE A O 1
ATOM 1349 N N . LEU A 1 189 ? -17.061 -22.644 8.019 1.00 59.69 189 LEU A N 1
ATOM 1350 C CA . LEU A 1 189 ? -16.362 -23.917 8.184 1.00 59.69 189 LEU A CA 1
ATOM 1351 C C . LEU A 1 189 ? -16.936 -24.710 9.373 1.00 59.69 189 LEU A C 1
ATOM 1353 O O . LEU A 1 189 ? -17.194 -25.912 9.273 1.00 59.69 189 LEU A O 1
ATOM 1357 N N . LEU A 1 190 ? -17.209 -24.025 10.489 1.00 58.47 190 LEU A N 1
ATOM 1358 C CA . LEU A 1 190 ? -17.768 -24.647 11.689 1.00 58.47 190 LEU A CA 1
ATOM 1359 C C . LEU A 1 190 ? -19.249 -25.040 11.527 1.00 58.47 190 LEU A C 1
ATOM 1361 O O . LEU A 1 190 ? -19.646 -26.08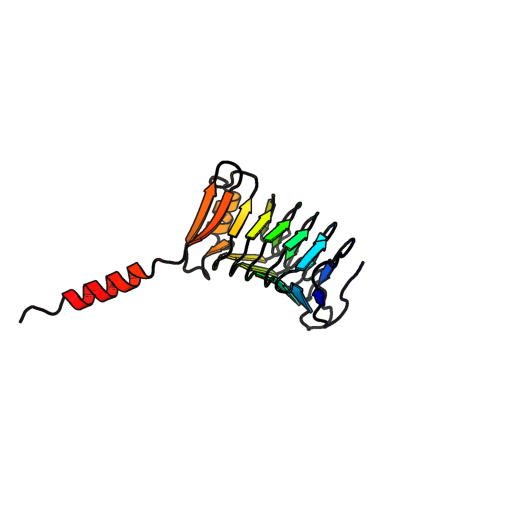4 12.045 1.00 58.47 190 LEU A O 1
ATOM 1365 N N . LEU A 1 191 ? -20.059 -24.279 10.775 1.00 59.62 191 LEU A N 1
ATOM 1366 C CA . LEU A 1 191 ? -21.437 -24.668 10.438 1.00 59.62 191 LEU A CA 1
ATOM 1367 C C . LEU A 1 191 ? -21.469 -25.938 9.578 1.00 59.62 191 LEU A C 1
ATOM 1369 O O . LEU A 1 191 ? -22.320 -26.803 9.797 1.00 59.62 191 LEU A O 1
ATOM 1373 N N . GLY A 1 192 ? -20.524 -26.085 8.645 1.00 59.84 192 GLY A N 1
ATOM 1374 C CA . GLY A 1 192 ? -20.374 -27.300 7.843 1.00 59.84 192 GLY A CA 1
ATOM 1375 C C . GLY A 1 192 ? -20.056 -28.533 8.697 1.00 59.84 192 GLY A C 1
ATOM 1376 O O . GLY A 1 192 ? -20.688 -29.581 8.545 1.00 59.84 192 GLY A O 1
ATOM 1377 N N . ILE A 1 193 ? -19.129 -28.404 9.652 1.00 68.19 193 ILE A N 1
ATOM 1378 C CA . ILE A 1 193 ? -18.734 -29.511 10.541 1.00 68.19 193 ILE A CA 1
ATOM 1379 C C . ILE A 1 193 ? -19.835 -29.819 11.572 1.00 68.19 193 ILE A C 1
ATOM 1381 O O . ILE A 1 193 ? -20.173 -30.985 11.795 1.00 68.19 193 ILE A O 1
ATOM 1385 N N . GLY A 1 194 ? -20.457 -28.794 12.159 1.00 62.31 194 GLY A N 1
ATOM 1386 C CA . GLY A 1 194 ? -21.566 -28.947 13.105 1.00 62.31 194 GLY A CA 1
ATOM 1387 C C . GLY A 1 194 ? -22.807 -29.587 12.473 1.00 62.31 194 GLY A C 1
ATOM 1388 O O . GLY A 1 194 ? -23.413 -30.481 13.067 1.00 62.31 194 GLY A O 1
ATOM 1389 N N . GLY A 1 195 ? -23.141 -29.216 11.232 1.00 67.00 195 GLY A N 1
ATOM 1390 C CA . GLY A 1 195 ? -24.232 -29.827 10.467 1.00 67.00 195 GLY A CA 1
ATOM 1391 C C . GLY A 1 195 ? -23.997 -31.308 10.141 1.00 67.00 195 GLY A C 1
ATOM 1392 O O . GLY A 1 195 ? -24.945 -32.097 10.131 1.00 67.00 195 GLY A O 1
ATOM 1393 N N . PHE A 1 196 ? -22.739 -31.722 9.946 1.00 60.69 196 PHE A N 1
ATOM 1394 C CA . PHE A 1 196 ? -22.391 -33.125 9.699 1.00 60.69 196 PHE A CA 1
ATOM 1395 C C . PHE A 1 196 ? -22.497 -33.989 10.968 1.00 60.69 196 PHE A C 1
ATOM 1397 O O . PHE A 1 196 ? -22.952 -35.134 10.909 1.00 60.69 196 PHE A O 1
ATOM 1404 N N . LEU A 1 197 ? -22.154 -33.435 12.136 1.00 63.59 197 LEU A N 1
ATOM 1405 C CA . LEU A 1 197 ? -22.228 -34.151 13.416 1.00 63.59 197 LEU A CA 1
ATOM 1406 C C . LEU A 1 197 ? -23.668 -34.336 13.928 1.00 63.59 197 LEU A C 1
ATOM 1408 O O . LEU A 1 197 ? -23.953 -35.328 14.600 1.00 63.59 197 LEU A O 1
ATOM 1412 N N . ILE A 1 198 ? -24.608 -33.467 13.543 1.00 65.75 198 ILE A N 1
ATOM 1413 C CA . ILE A 1 198 ? -26.031 -33.588 13.921 1.00 65.75 198 ILE A CA 1
ATOM 1414 C C . ILE A 1 198 ? -26.746 -34.733 13.168 1.00 65.75 198 ILE A C 1
ATOM 1416 O O . ILE A 1 198 ? -27.801 -35.202 13.597 1.00 65.75 198 ILE A O 1
ATOM 1420 N N . ARG A 1 199 ? -26.162 -35.286 12.093 1.00 59.72 199 ARG A N 1
ATOM 1421 C CA . ARG A 1 199 ? -26.797 -36.360 11.303 1.00 59.72 199 ARG A CA 1
ATOM 1422 C C . ARG A 1 199 ? -26.648 -37.775 11.891 1.00 59.72 199 ARG A C 1
ATOM 1424 O O . ARG A 1 199 ? -27.216 -38.715 11.339 1.00 59.72 199 ARG A O 1
ATOM 1431 N N . ARG A 1 200 ? -25.942 -37.957 13.016 1.00 57.78 200 ARG A N 1
ATOM 1432 C CA . ARG A 1 200 ? -25.700 -39.272 13.650 1.00 57.78 200 ARG A CA 1
ATOM 1433 C C . ARG A 1 200 ? -26.521 -39.493 14.931 1.00 57.78 200 ARG A C 1
ATOM 1435 O O . ARG A 1 200 ? -25.973 -39.725 16.002 1.00 57.78 200 ARG A O 1
ATOM 1442 N N . LYS A 1 201 ? -27.855 -39.476 14.831 1.00 60.00 201 LYS A N 1
ATOM 1443 C CA . LYS A 1 201 ? -28.712 -40.141 15.836 1.00 60.00 201 LYS A CA 1
ATOM 1444 C C . LYS A 1 201 ? -30.076 -40.551 15.271 1.00 60.00 201 LYS A C 1
ATOM 1446 O O . LYS A 1 201 ? -31.105 -39.961 15.577 1.00 60.00 201 LYS A O 1
ATOM 1451 N N . ARG A 1 202 ? -30.073 -41.580 14.421 1.00 58.38 202 ARG A N 1
ATOM 1452 C CA . ARG A 1 202 ? -31.243 -42.435 14.169 1.00 58.38 202 ARG A CA 1
ATOM 1453 C C . ARG A 1 202 ? -30.780 -43.886 14.051 1.00 58.38 202 ARG A C 1
ATOM 1455 O O . ARG A 1 202 ? -30.529 -44.365 12.951 1.00 58.38 202 ARG A O 1
ATOM 1462 N N . ALA A 1 203 ? -30.616 -44.521 15.203 1.00 59.59 203 ALA A N 1
ATOM 1463 C CA . ALA A 1 203 ? -30.708 -45.958 15.434 1.00 59.59 203 ALA A CA 1
ATOM 1464 C C . ALA A 1 203 ? -30.967 -46.144 16.932 1.00 59.59 203 ALA A C 1
ATOM 1466 O O . ALA A 1 203 ? -30.268 -45.453 17.712 1.00 59.59 203 ALA A O 1
#

pLDDT: mean 84.04, std 17.6, range [39.69, 98.75]

Solvent-accessible surface area (backbone atoms only — not comparable to full-atom values): 9482 Å² total; per-residue (Å²): 125,65,60,48,86,42,83,51,73,48,73,50,56,66,76,48,77,45,84,54,38,43,39,42,34,15,97,69,90,37,62,16,41,38,36,42,37,84,69,14,44,42,41,25,67,22,38,37,33,25,2,64,47,75,70,8,31,25,37,39,38,33,54,21,29,37,39,39,26,57,22,36,39,30,30,0,34,22,5,34,14,39,36,39,24,54,28,39,42,33,42,30,68,28,36,41,32,23,0,30,24,60,81,5,32,10,35,37,40,21,51,13,30,38,40,36,29,74,38,72,50,62,21,63,62,59,16,44,29,37,35,29,20,51,59,11,36,39,38,23,71,50,83,48,73,83,35,65,66,60,54,45,35,41,73,73,60,30,42,28,2,45,83,68,65,20,45,72,46,66,44,68,76,88,66,35,18,42,36,34,33,40,69,62,65,65,59,60,60,48,50,56,53,52,59,59,62,69,69,78,79,89,129

Sequence (203 aa):
YNGLDGNGDLTILPGAELTLMTVGRNACSGSSTFNTTTSGTYNALGFHIEAFYPGDVTTFTMLDGAVNIAGCFYIGSSGTSTLTTEAGYMTISGALLVGHSVKSTGHAQLNGGTIWTPNMAFGGDGGTGSMDLAGGMVLCPVDVTENEVWLGWIADGLITGYGNVGAVNMYWNGTETEITGIPEPATILLLGIGGFLIRRKRA

=== Feature glossary ===
Reading guide. The protein is described through the following features:

Foldseek 3Di. A 3Di character summarizes, for each residue, the relative orientation of the Cα frame of its nearest spatial neighbor. Because it encodes fold topology rather than chemistry, 3Di alignments detect remote structural similarity that sequence alignment misses.

Contact-map, Ramachandran, and PAE plots. Plot images: a contact map (which residues are close in 3D, as an N×N binary image), a Ramachandran scatter (backbone torsion angles, revealing secondary-structure composition at a glance), and — for AlphaFold structures — a PAE heatmap (pairwise prediction confidence).

Radius of gyration, Cα contacts, bounding box. Radius of gyration (Rg) is the root-mean-square distance of Cα atoms from their centroid — a single number for overall size and compactness. A globular domain of N residues has Rg ≈ 2.2·N^0.38 Å; an extended or disordered chain has a much larger Rg. The Cα contact count is the number of residue pairs whose Cα atoms are within 8 Å and are more than four positions apart in sequence — a standard proxy for tertiary packing density. The bounding box is the smallest axis-aligned box enclosing all Cα atoms.

Secondary structure (8-state, DSSP). Eight-state secondary structure (DSSP): H is the canonical α-helix, G the tighter 3₁₀-helix, I the wider π-helix; E/B are β-structure, T and S are turns and bends, and '-' is everything else. DSSP derives these from the pattern of main-chain N–H···O=C hydrogen bonds, not from the sequence.

B-factor. B-factor (Debye–Waller factor) reflects atomic displacement in the crystal lattice. It is an experimental observable (units Å²), not a prediction; low values mean the atom is pinned down, high values mean it moves or is heterogeneous across the crystal.

pLDDT. pLDDT is the predicted lDDT-Cα score: AlphaFold's confidence that the local environment of each residue (all inter-atomic distances within 15 Å) is correctly placed. It is a per-residue number between 0 and 100, with higher meaning more reliable.

Nearest PDB structures. Nearest PDB neighbors are the top structural matches found by Foldseek when searching this structure against the entire Protein Data Bank. Each hit reports a TM-score (0 to 1; >0.5 almost always implies the same fold) and an E-value. These are *structural* homologs — they may share no detectable sequence similarity.

Solvent-accessible surface area. Accessible surface area quantifies burial. A residue with SASA near zero is packed into the hydrophobic core; one with SASA >100 Å² sits on the surface. Computed here via the Shrake–Rupley numerical algorithm with a 1.4 Å probe.

Rendered structure images. Structure images are PyMOL renders from six orthogonal camera directions. Cartoon representation draws helices as coils and strands as arrows; sticks shows the backbone as bonds; surface shows the solvent-excluded envelope. Rainbow coloring maps sequence position to hue (blue→red, N→C); chain coloring assigns a distinct color per polypeptide.

Backbone torsions (φ/ψ). φ (phi) and ψ (psi) are the two rotatable backbone dihedrals per residue: φ is the C(i-1)–N–Cα–C torsion, ψ is the N–Cα–C–N(i+1) torsion, both in degrees on (−180°, 180°]. α-helical residues cluster near (−60°, −45°); β-strand residues near (−120°, +130°). A Ramachandran plot is simply a scatter of (φ, ψ) for every residue.

Predicted aligned error. Predicted Aligned Error (PAE) is an AlphaFold confidence matrix: entry (i, j) is the expected error in the position of residue j, in ångströms, when the prediction is superimposed on the true structure at residue i. Low PAE within a block of residues means that block is internally rigid and well-predicted; high PAE between two blocks means their relative placement is uncertain even if each block individually is confident.

mmCIF coordinates. Structure coordinates are given as an mmCIF _atom_site loop: one row per atom with element, residue name, chain id, sequence number, and x/y/z position in Å. Only the four main-chain atoms per residue are included here; side chains are omitted to keep the record compact.

InterPro / GO / CATH / organism. Database cross-references. InterPro integrates a dozen domain/family signature databases into unified entries with residue-range hits. GO terms attach function/process/location labels with evidence codes. CATH codes position the fold in a four-level structural taxonomy. Organism is the NCBI-taxonomy species name.

Secondary structure (3-state, P-SEA). SS3 is a coarse helix/strand/coil call (letters a/b/c) made by the P-SEA algorithm from inter-Cα distances and dihedrals. It is less detailed than DSSP but needs only Cα positions.

Sequence. Sequence gives the chain of amino acids in standard one-letter code (A=alanine, C=cysteine, …, Y=tyrosine), read N→C. It is the only feature that is directly encoded by the gene; all structural features are derived from the folded form of this sequence.